Protein AF-A0A1V2QSD9-F1 (afdb_monomer_lite)

Foldseek 3Di:
DDDPPAQFQLLLVQQQQKWFLAWDQDPLRKIWTWIQTDFAAPDDPGPPASIKIKTFAQWFKKFKFKWFADCPDVVRTDHGAAQPDRVSRNVVSVQFPFKDGWRDSGFKPDPVVCVPPDPDGRDIDGDPGDQFPMKGKHKMFTFGDDPVGTTTMMMIMMIRHHDIFMAGPVRHGADSDPVGRDHDDDPPVPDDD

Radius of gyration: 17.2 Å; chains: 1; bounding box: 45×47×45 Å

Structure (mmCIF, N/CA/C/O backbone):
data_AF-A0A1V2QSD9-F1
#
_entry.id   AF-A0A1V2QSD9-F1
#
loop_
_atom_site.group_PDB
_atom_site.id
_atom_site.type_symbol
_atom_site.label_atom_id
_atom_site.label_alt_id
_atom_site.label_comp_id
_atom_site.label_asym_id
_atom_site.label_entity_id
_atom_site.label_seq_id
_atom_site.pdbx_PDB_ins_code
_atom_site.Cartn_x
_atom_site.Cartn_y
_atom_site.Cartn_z
_atom_site.occupancy
_atom_site.B_iso_or_equiv
_atom_site.auth_seq_id
_atom_site.auth_comp_id
_atom_site.auth_asym_id
_atom_site.auth_atom_id
_atom_site.pdbx_PDB_model_num
ATOM 1 N N . MET A 1 1 ? -25.408 10.886 19.865 1.00 32.84 1 MET A N 1
ATOM 2 C CA . MET A 1 1 ? -24.358 10.054 19.248 1.00 32.84 1 MET A CA 1
ATOM 3 C C . MET A 1 1 ? -23.952 10.777 17.975 1.00 32.84 1 MET A C 1
ATOM 5 O O . MET A 1 1 ? -24.666 10.697 16.987 1.00 32.84 1 MET A O 1
ATOM 9 N N . GLY A 1 2 ? -22.972 11.676 18.087 1.00 28.86 2 GLY A N 1
ATOM 10 C CA . GLY A 1 2 ? -22.565 12.569 17.002 1.00 28.86 2 GLY A CA 1
ATOM 11 C C . GLY A 1 2 ? -21.506 11.877 16.161 1.00 28.86 2 GLY A C 1
ATOM 12 O O . GLY A 1 2 ? -20.436 11.571 16.671 1.00 28.86 2 GLY A O 1
ATOM 13 N N . MET A 1 3 ? -21.847 11.580 14.915 1.00 30.75 3 MET A N 1
ATOM 14 C CA . MET A 1 3 ? -20.935 11.022 13.925 1.00 30.75 3 MET A CA 1
ATOM 15 C C . MET A 1 3 ? -19.855 12.069 13.616 1.00 30.75 3 MET A C 1
ATOM 17 O O . MET A 1 3 ? -20.174 13.234 13.373 1.00 30.75 3 MET A O 1
ATOM 21 N N . VAL A 1 4 ? -18.587 11.676 13.701 1.00 35.34 4 VAL A N 1
ATOM 22 C CA . VAL A 1 4 ? -17.430 12.533 13.426 1.00 35.34 4 VAL A CA 1
ATOM 23 C C . VAL A 1 4 ? -17.350 12.746 11.913 1.00 35.34 4 VAL A C 1
ATOM 25 O O . VAL A 1 4 ? -16.971 11.845 11.180 1.00 35.34 4 VAL A O 1
ATOM 28 N N . VAL A 1 5 ? -17.740 13.931 11.441 1.00 38.50 5 VAL A N 1
ATOM 29 C CA . VAL A 1 5 ? -17.692 14.326 10.015 1.00 38.50 5 VAL A CA 1
ATOM 30 C C . VAL A 1 5 ? -16.317 14.928 9.632 1.00 38.50 5 VAL A C 1
ATOM 32 O O . VAL A 1 5 ? -16.113 15.350 8.506 1.00 38.50 5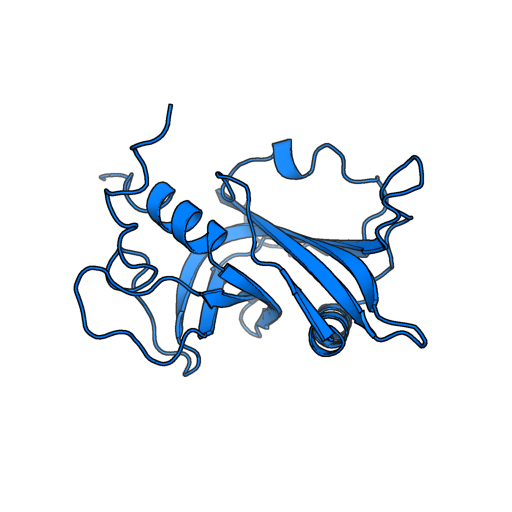 VAL A O 1
ATOM 35 N N . TRP A 1 6 ? -15.335 14.932 10.542 1.00 42.03 6 TRP A N 1
ATOM 36 C CA . TRP A 1 6 ? -14.137 15.790 10.466 1.00 42.03 6 TRP A CA 1
ATOM 37 C C . TRP A 1 6 ? -12.791 15.046 10.331 1.00 42.03 6 TRP A C 1
ATOM 39 O O . TRP A 1 6 ? -11.807 15.482 10.910 1.00 42.03 6 TRP A O 1
ATOM 49 N N . VAL A 1 7 ? -12.730 13.903 9.634 1.00 55.44 7 VAL A N 1
ATOM 50 C CA . VAL A 1 7 ? -11.469 13.121 9.497 1.00 55.44 7 VAL A CA 1
ATOM 51 C C . VAL A 1 7 ? -11.131 12.745 8.047 1.00 55.44 7 VAL A C 1
ATOM 53 O O . VAL A 1 7 ? -9.976 12.486 7.738 1.00 55.44 7 VAL A O 1
ATOM 56 N N . VAL A 1 8 ? -12.104 12.742 7.129 1.00 59.53 8 VAL A N 1
ATOM 57 C CA . VAL A 1 8 ? -11.904 12.188 5.775 1.00 59.53 8 VAL A CA 1
ATOM 58 C C . VAL A 1 8 ? -11.171 13.149 4.832 1.00 59.53 8 VAL A C 1
ATOM 60 O O . VAL A 1 8 ? -10.282 12.712 4.107 1.00 59.53 8 VAL A O 1
ATOM 63 N N . GLU A 1 9 ? -11.509 14.443 4.837 1.00 62.09 9 GLU A N 1
ATOM 64 C CA . GLU A 1 9 ? -10.886 15.430 3.934 1.00 62.09 9 GLU A CA 1
ATOM 65 C C . GLU A 1 9 ? -9.400 15.647 4.268 1.00 62.09 9 GLU A C 1
ATOM 67 O O . GLU A 1 9 ? -8.555 15.526 3.381 1.00 62.09 9 GLU A O 1
ATOM 72 N N . ASP A 1 10 ? -9.072 15.844 5.547 1.00 67.94 10 ASP A N 1
ATOM 73 C CA . ASP A 1 10 ? -7.691 16.026 6.019 1.00 67.94 10 ASP A CA 1
ATOM 74 C C . ASP A 1 10 ? -6.827 14.774 5.775 1.00 67.94 10 ASP A C 1
ATOM 76 O O . ASP A 1 10 ? -5.658 14.863 5.396 1.00 67.94 10 ASP A O 1
ATOM 80 N N . LEU A 1 11 ? -7.409 13.581 5.947 1.00 76.19 11 LEU A N 1
ATOM 81 C CA . LEU A 1 11 ? -6.742 12.320 5.631 1.00 76.19 11 LEU A CA 1
ATOM 82 C C . LEU A 1 11 ? -6.477 12.193 4.127 1.00 76.19 11 LEU A C 1
ATOM 84 O O . LEU A 1 11 ? -5.396 11.755 3.741 1.00 76.19 11 LEU A O 1
ATOM 88 N N . ASN A 1 12 ? -7.418 12.597 3.271 1.00 81.00 12 ASN A N 1
ATOM 89 C CA . ASN A 1 12 ? -7.198 12.589 1.828 1.00 81.00 12 ASN A CA 1
ATOM 90 C C . ASN A 1 12 ? -6.065 13.543 1.432 1.00 81.00 12 ASN A C 1
ATOM 92 O O . ASN A 1 12 ? -5.203 13.148 0.652 1.00 81.00 12 ASN A O 1
ATOM 96 N N . GLU A 1 13 ? -6.029 14.771 1.955 1.00 78.12 13 GLU A N 1
ATOM 97 C CA . GLU A 1 13 ? -4.938 15.726 1.692 1.00 78.12 13 GLU A CA 1
ATOM 98 C C . GLU A 1 13 ? -3.583 15.130 2.075 1.00 78.12 13 GLU A C 1
ATOM 100 O O . GLU A 1 13 ? -2.663 15.067 1.262 1.00 78.12 13 GLU A O 1
ATOM 105 N N . ALA A 1 14 ? -3.499 14.567 3.272 1.00 78.19 14 ALA A N 1
ATOM 106 C CA . ALA A 1 14 ? -2.285 13.935 3.736 1.00 78.19 14 ALA A CA 1
ATOM 107 C C . ALA A 1 14 ? -1.858 12.711 2.928 1.00 78.19 14 ALA A C 1
ATOM 109 O O . ALA A 1 14 ? -0.668 12.513 2.685 1.00 78.19 14 ALA A O 1
ATOM 110 N N . LEU A 1 15 ? -2.817 11.898 2.485 1.00 86.56 15 LEU A N 1
ATOM 111 C CA . LEU A 1 15 ? -2.535 10.775 1.605 1.00 86.56 15 LEU A CA 1
ATOM 112 C C . LEU A 1 15 ? -2.081 11.245 0.222 1.00 86.56 15 LEU A C 1
ATOM 114 O O . LEU A 1 15 ? -1.175 10.631 -0.323 1.00 86.56 15 LEU A O 1
ATOM 118 N N . ASN A 1 16 ? -2.588 12.363 -0.311 1.00 86.56 16 ASN A N 1
ATOM 119 C CA . ASN A 1 16 ? -2.066 12.961 -1.552 1.00 86.56 16 ASN A CA 1
ATOM 120 C C . ASN A 1 16 ? -0.601 13.434 -1.433 1.00 86.56 16 ASN A C 1
ATOM 122 O O . ASN A 1 16 ? 0.049 13.704 -2.437 1.00 86.56 16 ASN A O 1
ATOM 126 N N . GLU A 1 17 ? -0.067 13.543 -0.220 1.00 84.88 17 GLU A N 1
ATOM 127 C CA . GLU A 1 17 ? 1.326 13.914 0.044 1.00 84.88 17 GLU A CA 1
ATOM 128 C C . GLU A 1 17 ? 2.118 12.773 0.708 1.00 84.88 17 GLU A C 1
ATOM 130 O O . GLU A 1 17 ? 3.220 12.969 1.230 1.00 84.88 17 GLU A O 1
ATOM 135 N N . ALA A 1 18 ? 1.571 11.556 0.688 1.00 89.50 18 ALA A N 1
ATOM 136 C CA . ALA A 1 18 ? 2.202 10.379 1.257 1.00 89.50 18 ALA A CA 1
ATOM 137 C C . ALA A 1 18 ? 2.729 9.441 0.172 1.00 89.50 18 ALA A C 1
ATOM 139 O O . ALA A 1 18 ? 2.156 9.275 -0.900 1.00 89.50 18 ALA A O 1
ATOM 140 N N . THR A 1 19 ? 3.829 8.771 0.479 1.00 93.19 19 THR A N 1
ATOM 141 C CA . THR A 1 19 ? 4.385 7.680 -0.322 1.00 93.19 19 THR A CA 1
ATOM 142 C C . THR A 1 19 ? 4.169 6.379 0.432 1.00 93.19 19 THR A C 1
ATOM 144 O O . THR A 1 19 ? 4.622 6.263 1.571 1.00 93.19 19 THR A O 1
ATOM 147 N N . VAL A 1 20 ? 3.505 5.397 -0.181 1.00 95.62 20 VAL A N 1
ATOM 148 C CA . VAL A 1 20 ? 3.359 4.062 0.421 1.00 95.62 20 VAL A CA 1
ATOM 149 C C . VAL A 1 20 ? 4.686 3.323 0.338 1.00 95.62 20 VAL A C 1
ATOM 151 O O . VAL A 1 20 ? 5.224 3.131 -0.749 1.00 95.62 20 VAL A O 1
ATOM 154 N N . THR A 1 21 ? 5.215 2.895 1.477 1.00 95.88 21 THR A N 1
ATOM 155 C CA . THR A 1 21 ? 6.517 2.220 1.576 1.00 95.88 21 THR A CA 1
ATOM 156 C C . THR A 1 21 ? 6.415 0.768 2.022 1.00 95.88 21 THR A C 1
ATOM 158 O O . THR A 1 21 ? 7.430 0.078 2.086 1.00 95.88 21 THR A O 1
ATOM 161 N N . GLY A 1 22 ? 5.210 0.285 2.321 1.00 96.88 22 GLY A N 1
ATOM 162 C CA . GLY A 1 22 ? 4.993 -1.098 2.714 1.00 96.88 22 GLY A CA 1
ATOM 163 C C . GLY A 1 22 ? 3.544 -1.405 3.063 1.00 96.88 22 GLY A C 1
ATOM 164 O O . GLY A 1 22 ? 2.742 -0.510 3.329 1.00 96.88 22 GLY A O 1
ATOM 165 N N . LEU A 1 23 ? 3.240 -2.698 3.106 1.00 97.75 23 LEU A N 1
ATOM 166 C CA . LEU A 1 23 ? 1.965 -3.250 3.544 1.00 97.75 23 LEU A CA 1
ATOM 167 C C . LEU A 1 23 ? 2.252 -4.489 4.393 1.00 97.75 23 LEU A C 1
ATOM 169 O O . LEU A 1 23 ? 2.935 -5.398 3.931 1.00 97.75 23 LEU A O 1
ATOM 173 N N . ARG A 1 24 ? 1.728 -4.538 5.619 1.00 96.56 24 ARG A N 1
ATOM 174 C CA . ARG A 1 24 ? 1.977 -5.635 6.565 1.00 96.56 24 ARG A CA 1
ATOM 175 C C . ARG A 1 24 ? 0.686 -6.179 7.142 1.00 96.56 24 ARG A C 1
ATOM 177 O O . ARG A 1 24 ? -0.179 -5.403 7.539 1.00 96.56 24 ARG A O 1
ATOM 184 N N . LEU A 1 25 ? 0.616 -7.497 7.291 1.00 96.06 25 LEU A N 1
ATOM 185 C CA . LEU A 1 25 ? -0.348 -8.142 8.176 1.00 96.06 25 LEU A CA 1
ATOM 186 C C . LEU A 1 25 ? 0.264 -8.259 9.576 1.00 96.06 25 LEU A C 1
ATOM 188 O O . LEU A 1 25 ? 1.361 -8.794 9.738 1.00 96.06 25 LEU A O 1
ATOM 192 N N . ARG A 1 26 ? -0.424 -7.743 10.592 1.00 95.00 26 ARG A N 1
ATOM 193 C CA . ARG A 1 26 ? 0.021 -7.816 11.987 1.00 95.00 26 ARG A CA 1
ATOM 194 C C . ARG A 1 26 ? -0.471 -9.105 12.658 1.00 95.00 26 ARG A C 1
ATOM 196 O O . ARG A 1 26 ? -1.478 -9.672 12.236 1.00 95.00 26 ARG A O 1
ATOM 203 N N . PRO A 1 27 ? 0.193 -9.564 13.738 1.00 93.88 27 PRO A N 1
ATOM 204 C CA . PRO A 1 27 ? -0.221 -10.769 14.463 1.00 93.88 27 PRO A CA 1
ATOM 205 C C . PRO A 1 27 ? -1.639 -10.717 15.051 1.00 93.88 27 PRO A C 1
ATOM 207 O O . PRO A 1 27 ? -2.235 -11.763 15.285 1.00 93.88 27 PRO A O 1
ATOM 210 N N . ASP A 1 28 ? -2.172 -9.520 15.305 1.00 92.12 28 ASP A N 1
ATOM 211 C CA . ASP A 1 28 ? -3.539 -9.298 15.797 1.00 92.12 28 ASP A CA 1
ATOM 212 C C . ASP A 1 28 ? -4.598 -9.274 14.678 1.00 92.12 28 ASP A C 1
ATOM 214 O O . ASP A 1 28 ? -5.778 -9.059 14.950 1.00 92.12 28 ASP A O 1
ATOM 218 N N . GLY A 1 29 ? -4.188 -9.503 13.426 1.00 91.94 29 GLY A N 1
ATOM 219 C CA . GLY A 1 29 ? -5.051 -9.489 12.247 1.00 91.94 29 GLY A CA 1
ATOM 220 C C . GLY A 1 29 ? -5.251 -8.107 11.625 1.00 91.94 29 GLY A C 1
ATOM 221 O O . GLY A 1 29 ? -5.811 -8.021 10.535 1.00 91.94 29 GLY A O 1
ATOM 222 N N . SER A 1 30 ? -4.776 -7.028 12.257 1.00 94.25 30 SER A N 1
ATOM 223 C CA . SER A 1 30 ? -4.825 -5.696 11.651 1.00 94.25 30 SER A CA 1
ATOM 224 C C . SER A 1 30 ? -3.854 -5.576 10.473 1.00 94.25 30 SER A C 1
ATOM 226 O O . SER A 1 30 ? -2.841 -6.276 10.383 1.00 94.25 30 SER A O 1
ATOM 228 N N . VAL A 1 31 ? -4.161 -4.673 9.546 1.00 96.81 31 VAL A N 1
ATOM 229 C CA . VAL A 1 31 ? -3.312 -4.387 8.386 1.00 96.81 31 VAL A CA 1
ATOM 230 C C . VAL A 1 31 ? -2.637 -3.044 8.604 1.00 96.81 31 VAL A C 1
ATOM 232 O O . VAL A 1 31 ? -3.296 -2.075 8.963 1.00 96.81 31 VAL A O 1
ATOM 235 N N . ALA A 1 32 ? -1.327 -2.972 8.392 1.00 97.12 32 ALA A N 1
ATOM 236 C CA . ALA A 1 32 ? -0.574 -1.729 8.466 1.00 97.12 32 ALA A CA 1
ATOM 237 C C . ALA A 1 32 ? -0.115 -1.297 7.072 1.00 97.12 32 ALA A C 1
ATOM 239 O O . ALA A 1 32 ? 0.665 -2.005 6.433 1.00 97.12 32 ALA A O 1
ATOM 240 N N . ILE A 1 33 ? -0.555 -0.120 6.626 1.00 97.06 33 ILE A N 1
ATOM 241 C CA . ILE A 1 33 ? 0.006 0.558 5.451 1.00 97.06 33 ILE A CA 1
ATOM 242 C C . ILE A 1 33 ? 1.086 1.510 5.951 1.00 97.06 33 ILE A C 1
ATOM 244 O O . ILE A 1 33 ? 0.809 2.417 6.736 1.00 97.06 33 ILE A O 1
ATOM 248 N N . LEU A 1 34 ? 2.323 1.291 5.519 1.00 95.94 34 LEU A N 1
ATOM 249 C CA . LEU A 1 34 ? 3.459 2.124 5.898 1.00 95.94 34 LEU A CA 1
ATOM 250 C C . LEU A 1 34 ? 3.573 3.294 4.931 1.00 95.94 34 LEU A C 1
ATOM 252 O O . LEU A 1 34 ? 3.517 3.109 3.715 1.00 95.94 34 LEU A O 1
ATOM 256 N N . LEU A 1 35 ? 3.743 4.490 5.479 1.00 93.88 35 LEU A N 1
ATOM 257 C CA . LEU A 1 35 ? 3.762 5.740 4.741 1.00 93.88 35 LEU A CA 1
ATOM 258 C C . LEU A 1 35 ? 4.999 6.557 5.103 1.00 93.88 35 LEU A C 1
ATOM 260 O O . LEU A 1 35 ? 5.386 6.639 6.270 1.00 93.88 35 LEU A O 1
ATOM 264 N N . HIS A 1 36 ? 5.572 7.227 4.111 1.00 91.31 36 HIS A N 1
ATOM 265 C CA . HIS A 1 36 ? 6.372 8.432 4.316 1.00 91.31 36 HIS A CA 1
ATOM 266 C C . HIS A 1 36 ? 5.520 9.633 3.929 1.00 91.31 36 HIS A C 1
ATOM 268 O O . HIS A 1 36 ? 5.116 9.755 2.776 1.00 91.31 36 HIS A O 1
ATOM 274 N N . VAL A 1 37 ? 5.236 10.494 4.894 1.00 86.12 37 VAL A N 1
ATOM 275 C CA . VAL A 1 37 ? 4.277 11.588 4.776 1.00 86.12 37 VAL A CA 1
ATOM 276 C C . VAL A 1 37 ? 5.042 12.913 4.682 1.00 86.12 37 VAL A C 1
ATOM 278 O O . VAL A 1 37 ? 5.837 13.217 5.568 1.00 86.12 37 VAL A O 1
ATOM 281 N N . LEU A 1 38 ? 4.874 13.663 3.586 1.00 75.56 38 LEU A N 1
ATOM 282 C CA . LEU A 1 38 ? 5.758 14.790 3.257 1.00 75.56 38 LEU A CA 1
ATOM 283 C C . LEU A 1 38 ? 5.345 16.166 3.795 1.00 75.56 38 LEU A C 1
ATOM 285 O O . LEU A 1 38 ? 6.232 17.023 3.853 1.00 75.56 38 LEU A O 1
ATOM 289 N N . ALA A 1 39 ? 4.084 16.433 4.160 1.00 63.31 39 ALA A N 1
ATOM 290 C CA . ALA A 1 39 ? 3.724 17.813 4.498 1.00 63.31 39 ALA A CA 1
ATOM 291 C C . ALA A 1 39 ? 4.479 18.282 5.744 1.00 63.31 39 ALA A C 1
ATOM 293 O O . ALA A 1 39 ? 4.842 17.501 6.625 1.00 63.31 39 ALA A O 1
ATOM 294 N N . LEU A 1 40 ? 4.733 19.594 5.770 1.00 53.06 40 LEU A N 1
ATOM 295 C CA . LEU A 1 40 ? 5.448 20.378 6.794 1.00 53.06 40 LEU A CA 1
ATOM 296 C C . LEU A 1 40 ? 4.542 21.417 7.500 1.00 53.06 40 LEU A C 1
ATOM 298 O O . LEU A 1 40 ? 4.059 22.286 6.771 1.00 53.06 40 LEU A O 1
ATOM 302 N N . PRO A 1 41 ? 4.289 21.384 8.839 1.00 49.81 41 PRO A N 1
ATOM 303 C CA . PRO A 1 41 ? 3.223 22.156 9.489 1.00 49.81 41 PRO A CA 1
ATOM 304 C C . PRO A 1 41 ? 3.305 23.607 9.099 1.00 49.81 41 PRO A C 1
ATOM 306 O O . PRO A 1 41 ? 4.367 24.202 9.258 1.00 49.81 41 PRO A O 1
ATOM 309 N N . GLU A 1 42 ? 2.192 24.212 8.680 1.00 48.47 42 GLU A N 1
ATOM 310 C CA . GLU A 1 42 ? 2.161 25.672 8.608 1.00 48.47 42 GLU A CA 1
ATOM 311 C C . GLU A 1 42 ? 2.416 26.243 10.013 1.00 48.47 42 GLU A C 1
ATOM 313 O O . GLU A 1 42 ? 3.162 27.212 10.174 1.00 48.47 42 GLU A O 1
ATOM 318 N N . HIS A 1 43 ? 1.872 25.580 11.049 1.00 47.03 43 HIS A N 1
ATOM 319 C CA . HIS A 1 43 ? 2.013 25.951 12.456 1.00 47.03 43 HIS A CA 1
ATOM 320 C C . HIS A 1 43 ? 2.174 24.728 13.377 1.00 47.03 43 HIS A C 1
ATOM 322 O O . HIS A 1 43 ? 1.190 24.101 13.755 1.00 47.03 43 HIS A O 1
ATOM 328 N N . SER A 1 44 ? 3.418 24.396 13.737 1.00 53.72 44 SER A N 1
ATOM 329 C CA . SER A 1 44 ? 3.879 23.557 14.868 1.00 53.72 44 SER A CA 1
ATOM 330 C C . SER A 1 44 ? 5.334 23.153 14.601 1.00 53.72 44 SER A C 1
ATOM 332 O O . SER A 1 44 ? 5.791 23.279 13.462 1.00 53.72 44 SER A O 1
ATOM 334 N N . PRO A 1 45 ? 6.110 22.696 15.601 1.00 59.22 45 PRO A N 1
ATOM 335 C CA . PRO A 1 45 ? 7.403 22.092 15.306 1.00 59.22 45 PRO A CA 1
ATOM 336 C C . PRO A 1 45 ? 7.207 20.895 14.363 1.00 59.22 45 PRO A C 1
ATOM 338 O O . PRO A 1 45 ? 6.400 20.011 14.641 1.00 59.22 45 PRO A O 1
ATOM 341 N N . VAL A 1 46 ? 7.931 20.900 13.241 1.00 64.81 46 VAL A N 1
ATOM 342 C CA . VAL A 1 46 ? 7.991 19.784 12.285 1.00 64.81 46 VAL A CA 1
ATOM 343 C C . VAL A 1 46 ? 8.395 18.523 13.050 1.00 64.81 46 VAL A C 1
ATOM 345 O O . VAL A 1 46 ? 9.436 18.529 13.712 1.00 64.81 46 VAL A O 1
ATOM 348 N N . ASP A 1 47 ? 7.597 17.456 12.960 1.00 71.94 47 ASP A N 1
ATOM 349 C CA . ASP A 1 47 ? 8.052 16.129 13.375 1.00 71.94 47 ASP A CA 1
ATOM 350 C C . ASP A 1 47 ? 9.142 15.692 12.383 1.00 71.94 47 ASP A C 1
ATOM 352 O O . ASP A 1 47 ? 8.851 15.553 11.193 1.00 71.94 47 ASP A O 1
ATOM 356 N N . PRO A 1 48 ? 10.410 15.545 12.812 1.00 74.88 48 PRO A N 1
ATOM 357 C CA . PRO A 1 48 ? 11.495 15.210 11.897 1.00 74.88 48 PRO A CA 1
ATOM 358 C C . PRO A 1 48 ? 11.363 13.794 11.324 1.00 74.88 48 PRO A C 1
ATOM 360 O O . PRO A 1 48 ? 12.043 13.476 10.348 1.00 74.88 48 PRO A O 1
ATOM 363 N N . ASP A 1 49 ? 10.528 12.940 11.924 1.00 85.12 49 ASP A N 1
ATOM 364 C CA . ASP A 1 49 ? 10.242 11.609 11.413 1.00 85.12 49 ASP A CA 1
ATOM 365 C C . ASP A 1 49 ? 8.942 11.618 10.603 1.00 85.12 49 ASP A C 1
ATOM 367 O O . ASP A 1 49 ? 7.843 11.698 11.151 1.00 85.12 49 ASP A O 1
ATOM 371 N N . THR A 1 50 ? 9.064 11.494 9.284 1.00 85.50 50 THR A N 1
ATOM 372 C CA . THR A 1 50 ? 7.936 11.473 8.339 1.00 85.50 50 THR A CA 1
ATOM 373 C C . THR A 1 50 ? 7.247 10.112 8.247 1.00 85.50 50 THR A C 1
ATOM 375 O O . THR A 1 50 ? 6.262 9.954 7.524 1.00 85.50 50 THR A O 1
ATOM 378 N N . ARG A 1 51 ? 7.751 9.097 8.955 1.00 90.50 51 ARG A N 1
ATOM 379 C CA . ARG A 1 51 ? 7.223 7.734 8.886 1.00 90.50 51 ARG A CA 1
ATOM 380 C C . ARG A 1 51 ? 5.949 7.611 9.707 1.00 90.50 51 ARG A C 1
ATOM 382 O O . ARG A 1 51 ? 5.914 7.943 10.896 1.00 90.50 51 ARG A O 1
ATOM 389 N N . ARG A 1 52 ? 4.904 7.092 9.075 1.00 90.25 52 ARG A N 1
ATOM 390 C CA . ARG A 1 52 ? 3.607 6.798 9.687 1.00 90.25 52 ARG A CA 1
ATOM 391 C C . ARG A 1 52 ? 3.165 5.398 9.298 1.00 90.25 52 ARG A C 1
ATOM 393 O O . ARG A 1 52 ? 3.564 4.881 8.257 1.00 90.25 52 ARG A O 1
ATOM 400 N N . ALA A 1 53 ? 2.326 4.796 10.123 1.00 93.12 53 ALA A N 1
ATOM 401 C CA . ALA A 1 53 ? 1.603 3.589 9.770 1.00 93.12 53 ALA A CA 1
ATOM 402 C C . ALA A 1 53 ? 0.104 3.843 9.935 1.00 93.12 53 ALA A C 1
ATOM 404 O O . ALA A 1 53 ? -0.332 4.264 11.005 1.00 93.12 53 ALA A O 1
ATOM 405 N N . LEU A 1 54 ? -0.673 3.594 8.882 1.00 93.44 54 LEU A N 1
ATOM 406 C CA . LEU A 1 54 ? -2.127 3.501 8.979 1.00 93.44 54 LEU A CA 1
ATOM 407 C C . LEU A 1 54 ? -2.499 2.093 9.402 1.00 93.44 54 LEU A C 1
ATOM 409 O O . LEU A 1 54 ? -2.186 1.138 8.692 1.00 93.44 54 LEU A O 1
ATOM 413 N N . ILE A 1 55 ? -3.145 1.976 10.554 1.00 94.56 55 ILE A N 1
ATOM 414 C CA . ILE A 1 55 ? -3.513 0.700 11.155 1.00 94.56 55 ILE A CA 1
ATOM 415 C C . ILE A 1 55 ? -4.998 0.481 10.924 1.00 94.56 55 ILE A C 1
ATOM 417 O O . ILE A 1 55 ? -5.832 1.181 11.496 1.00 94.56 55 ILE A O 1
ATOM 421 N N . LEU A 1 56 ? -5.313 -0.484 10.069 1.00 93.50 56 LEU A N 1
ATOM 422 C CA . LEU A 1 56 ? -6.666 -0.852 9.684 1.00 93.50 56 LEU A CA 1
ATOM 423 C C . LEU A 1 56 ? -7.075 -2.090 10.481 1.00 93.50 56 LEU A C 1
ATOM 425 O O . LEU A 1 56 ? -6.643 -3.212 10.198 1.00 93.50 56 LEU A O 1
ATOM 429 N N . SER A 1 57 ? -7.872 -1.868 11.519 1.00 91.06 57 SER A N 1
ATOM 430 C CA . SER A 1 57 ? -8.337 -2.906 12.438 1.00 91.06 57 SER A CA 1
ATOM 431 C C . SER A 1 57 ? -9.659 -3.510 11.974 1.00 91.06 57 SER A C 1
ATOM 433 O O . SER A 1 57 ? -10.490 -2.843 11.348 1.00 91.06 57 SER A O 1
ATOM 435 N N . GLY A 1 58 ? -9.867 -4.789 12.299 1.00 90.31 58 GLY A N 1
ATOM 436 C CA . GLY A 1 58 ? -11.029 -5.536 11.816 1.00 90.31 58 GLY A CA 1
ATOM 437 C C . GLY A 1 58 ? -11.051 -5.611 10.290 1.00 90.31 58 GLY A C 1
ATOM 438 O O . GLY A 1 58 ? -12.094 -5.365 9.683 1.00 90.31 58 GLY A O 1
ATOM 439 N N . ALA A 1 59 ? -9.884 -5.860 9.686 1.00 92.69 59 ALA A N 1
ATOM 440 C CA . ALA A 1 59 ? -9.769 -6.074 8.256 1.00 92.69 59 ALA A CA 1
ATOM 441 C C . ALA A 1 59 ? -10.558 -7.333 7.856 1.00 92.69 59 ALA A C 1
ATOM 443 O O . ALA A 1 59 ? -10.553 -8.339 8.560 1.00 92.69 59 ALA A O 1
ATOM 444 N N . SER A 1 60 ? -11.279 -7.257 6.742 1.00 93.12 60 SER A N 1
ATOM 445 C CA . SER A 1 60 ? -12.064 -8.376 6.197 1.00 93.12 60 SER A CA 1
ATOM 446 C C . SER A 1 60 ? -11.539 -8.841 4.841 1.00 93.12 60 SER A C 1
ATOM 448 O O . SER A 1 60 ? -11.705 -10.001 4.474 1.00 93.12 60 SER A O 1
ATOM 450 N N . ALA A 1 61 ? -10.855 -7.965 4.105 1.00 94.81 61 ALA A N 1
ATOM 451 C CA . ALA A 1 61 ? -10.181 -8.316 2.868 1.00 94.81 61 ALA A CA 1
ATOM 452 C C . ALA A 1 61 ? -9.020 -7.362 2.592 1.00 94.81 61 ALA A C 1
ATOM 454 O O . ALA A 1 61 ? -9.098 -6.161 2.862 1.00 94.81 61 ALA A O 1
ATOM 455 N N . VAL A 1 62 ? -7.958 -7.906 2.003 1.00 96.88 62 VAL A N 1
ATOM 456 C CA . VAL A 1 62 ? -6.867 -7.138 1.404 1.00 96.88 62 VAL A CA 1
ATOM 457 C C . VAL A 1 62 ? -6.680 -7.608 -0.023 1.00 96.88 62 VAL A C 1
ATOM 459 O O . VAL A 1 62 ? -6.447 -8.790 -0.271 1.00 96.88 62 VAL A O 1
ATOM 462 N N . ARG A 1 63 ? -6.763 -6.674 -0.965 1.00 97.81 63 ARG A N 1
ATOM 463 C CA . ARG A 1 63 ? -6.549 -6.941 -2.386 1.00 97.81 63 ARG A CA 1
ATOM 464 C C . ARG A 1 63 ? -5.452 -6.024 -2.903 1.00 97.81 63 ARG A C 1
ATOM 466 O O . ARG A 1 63 ? -5.474 -4.832 -2.614 1.00 97.81 63 ARG A O 1
ATOM 473 N N . VAL A 1 64 ? -4.505 -6.573 -3.658 1.00 98.44 64 VAL A N 1
ATOM 474 C CA . VAL A 1 64 ? -3.379 -5.829 -4.244 1.00 98.44 64 VAL A CA 1
ATOM 475 C C . VAL A 1 64 ? -3.268 -6.161 -5.723 1.00 98.44 64 VAL A C 1
ATOM 477 O O . VAL A 1 64 ? -3.412 -7.316 -6.131 1.00 98.44 64 VAL A O 1
ATOM 480 N N . LEU A 1 65 ? -2.963 -5.152 -6.526 1.00 98.44 65 LEU A N 1
ATOM 481 C CA . LEU A 1 65 ? -2.669 -5.256 -7.941 1.00 98.44 65 LEU A CA 1
ATOM 482 C C . LEU A 1 65 ? -1.312 -4.603 -8.211 1.00 98.44 65 LEU A C 1
ATOM 484 O O . LEU A 1 65 ? -1.120 -3.412 -8.018 1.00 98.44 65 LEU A O 1
ATOM 488 N N . LEU A 1 66 ? -0.364 -5.403 -8.678 1.00 98.31 66 LEU A N 1
ATOM 489 C CA . LEU A 1 66 ? 0.955 -4.979 -9.118 1.00 98.31 66 LEU A CA 1
ATOM 490 C C . LEU A 1 66 ? 1.055 -5.206 -10.621 1.00 98.31 66 LEU A C 1
ATOM 492 O O . LEU A 1 66 ? 0.863 -6.322 -11.109 1.00 98.31 66 LEU A O 1
ATOM 496 N N . ARG A 1 67 ? 1.384 -4.158 -11.372 1.00 97.50 67 ARG A N 1
ATOM 497 C CA . ARG A 1 67 ? 1.530 -4.221 -12.828 1.00 97.50 67 ARG A CA 1
ATOM 498 C C . ARG A 1 67 ? 2.758 -3.449 -13.271 1.00 97.50 67 ARG A C 1
ATOM 500 O O . ARG A 1 67 ? 3.102 -2.414 -12.711 1.00 97.50 67 ARG A O 1
ATOM 507 N N . ARG A 1 68 ? 3.386 -3.919 -14.345 1.00 95.94 68 ARG A N 1
ATOM 508 C CA . ARG A 1 68 ? 4.366 -3.114 -15.079 1.00 95.94 68 ARG A CA 1
ATOM 509 C C . ARG A 1 68 ? 3.639 -2.058 -15.908 1.00 95.94 68 ARG A C 1
ATOM 511 O O . ARG A 1 68 ? 2.704 -2.396 -16.640 1.00 95.94 68 ARG A O 1
ATOM 518 N N . GLU A 1 69 ? 4.114 -0.820 -15.857 1.00 93.50 69 GLU A N 1
ATOM 519 C CA . GLU A 1 69 ? 3.651 0.233 -16.754 1.00 93.50 69 GLU A CA 1
ATOM 520 C C . GLU A 1 69 ? 4.336 0.154 -18.116 1.00 93.50 69 GLU A C 1
ATOM 522 O O . GLU A 1 69 ? 5.527 -0.149 -18.242 1.00 93.50 69 GLU A O 1
ATOM 527 N N . ARG A 1 70 ? 3.565 0.462 -19.154 1.00 89.81 70 ARG A N 1
ATOM 528 C CA . ARG A 1 70 ? 3.979 0.507 -20.554 1.00 89.81 70 ARG A CA 1
ATOM 529 C C . ARG A 1 70 ? 3.349 1.738 -21.215 1.00 89.81 70 ARG A C 1
ATOM 531 O O . ARG A 1 70 ? 2.399 1.608 -21.981 1.00 89.81 70 ARG A O 1
ATOM 538 N N . PRO A 1 71 ? 3.854 2.954 -20.929 1.00 82.12 71 PRO A N 1
ATOM 539 C CA . PRO A 1 71 ? 3.223 4.203 -21.371 1.00 82.12 71 PRO A CA 1
ATOM 540 C C . PRO A 1 71 ? 3.064 4.331 -22.894 1.00 82.12 71 PRO A C 1
ATOM 542 O O . PRO A 1 71 ? 2.178 5.036 -23.365 1.00 82.12 71 PRO A O 1
ATOM 545 N N . ALA A 1 72 ? 3.918 3.648 -23.661 1.00 86.75 72 ALA A N 1
ATOM 546 C CA . ALA A 1 72 ? 3.887 3.635 -25.122 1.00 86.75 72 ALA A CA 1
ATOM 547 C C . ALA A 1 72 ? 2.966 2.551 -25.726 1.00 86.75 72 ALA A C 1
ATOM 549 O O . ALA A 1 72 ? 2.830 2.491 -26.947 1.00 86.75 72 ALA A O 1
ATOM 550 N N . GLU A 1 73 ? 2.354 1.685 -24.910 1.00 87.94 73 GLU A N 1
ATOM 551 C CA . GLU A 1 73 ? 1.511 0.569 -25.356 1.00 87.94 73 GLU A CA 1
ATOM 552 C C . GLU A 1 73 ? 0.032 0.788 -24.997 1.00 87.94 73 GLU A C 1
ATOM 554 O O . GLU A 1 73 ? -0.319 1.516 -24.068 1.00 87.94 73 GLU A O 1
ATOM 559 N N . SER A 1 74 ? -0.854 0.123 -25.744 1.00 83.25 74 SER A N 1
ATOM 560 C CA . SER A 1 74 ? -2.272 -0.008 -25.403 1.00 83.25 74 SER A CA 1
ATOM 561 C C . SER A 1 74 ? -2.592 -1.496 -25.208 1.00 83.25 74 SER A C 1
ATOM 563 O O . SER A 1 74 ? -2.451 -2.259 -26.169 1.00 83.25 74 SER A O 1
ATOM 565 N N . PRO A 1 75 ? -2.998 -1.932 -24.000 1.00 85.62 75 PRO A N 1
ATOM 5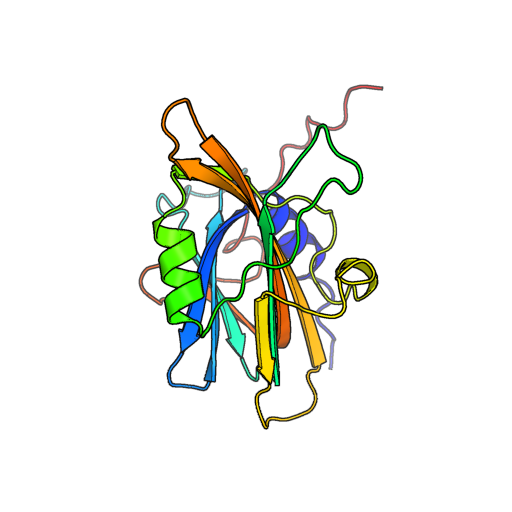66 C CA . PRO A 1 75 ? -3.241 -1.126 -22.794 1.00 85.62 75 PRO A CA 1
ATOM 567 C C . PRO A 1 75 ? -1.953 -0.597 -22.124 1.00 85.62 75 PRO A C 1
ATOM 569 O O . PRO A 1 75 ? -0.902 -1.224 -22.224 1.00 85.62 75 PRO A O 1
ATOM 572 N N . ARG A 1 76 ? -2.065 0.528 -21.385 1.00 88.31 76 ARG A N 1
ATOM 573 C CA . ARG A 1 76 ? -0.946 1.158 -20.638 1.00 88.31 76 ARG A CA 1
ATOM 574 C C . ARG A 1 76 ? -0.316 0.209 -19.620 1.00 88.31 76 ARG A C 1
ATOM 576 O O . ARG A 1 76 ? 0.866 0.334 -19.325 1.00 88.31 76 ARG A O 1
ATOM 583 N N . TYR A 1 77 ? -1.087 -0.710 -19.050 1.00 92.50 77 TYR A N 1
ATOM 584 C CA . TYR A 1 77 ? -0.618 -1.618 -18.008 1.00 92.50 77 TYR A CA 1
ATOM 585 C C . TYR A 1 77 ? -0.512 -3.046 -18.533 1.00 92.50 77 TYR A C 1
ATOM 587 O O . TYR A 1 77 ? -1.396 -3.532 -19.241 1.00 92.50 77 TYR A O 1
ATOM 595 N N . GLY A 1 78 ? 0.573 -3.725 -18.157 1.00 93.69 78 GLY A N 1
ATOM 596 C CA . GLY A 1 78 ? 0.732 -5.158 -18.385 1.00 93.69 78 GLY A CA 1
ATOM 597 C C . GLY A 1 78 ? -0.209 -6.014 -17.518 1.00 93.69 78 GLY A C 1
ATOM 598 O O . GLY A 1 78 ? -1.015 -5.481 -16.752 1.00 93.69 78 GLY A O 1
ATOM 599 N N . PRO A 1 79 ? -0.100 -7.353 -17.612 1.00 94.56 79 PRO A N 1
ATOM 600 C CA . PRO A 1 79 ? -0.844 -8.254 -16.734 1.00 94.56 79 PRO A CA 1
ATOM 601 C C . PRO A 1 79 ? -0.433 -8.075 -15.265 1.00 94.56 79 PRO A C 1
ATOM 603 O O . PRO A 1 79 ? 0.672 -7.604 -14.980 1.00 94.56 79 PRO A O 1
ATOM 606 N N . ALA A 1 80 ? -1.315 -8.489 -14.351 1.00 97.38 80 ALA A N 1
ATOM 607 C CA . ALA A 1 80 ? -1.007 -8.566 -12.927 1.00 97.38 80 ALA A CA 1
ATOM 608 C C . ALA A 1 80 ? 0.204 -9.482 -12.684 1.00 97.38 80 ALA A C 1
ATOM 610 O O . ALA A 1 80 ? 0.295 -10.575 -13.250 1.00 97.38 80 ALA A O 1
ATOM 611 N N . ILE A 1 81 ? 1.132 -9.025 -11.849 1.00 98.06 81 ILE A N 1
ATOM 612 C CA . ILE A 1 81 ? 2.295 -9.788 -11.393 1.00 98.06 81 ILE A CA 1
ATOM 613 C C . ILE A 1 81 ? 1.885 -10.495 -10.095 1.00 98.06 81 ILE A C 1
ATOM 615 O O . ILE A 1 81 ? 1.565 -9.792 -9.138 1.00 98.06 81 ILE A O 1
ATOM 619 N N . PRO A 1 82 ? 1.850 -11.838 -10.031 1.00 98.12 82 PRO A N 1
ATOM 620 C CA . PRO A 1 82 ? 1.396 -12.547 -8.836 1.00 98.12 82 PRO A CA 1
ATOM 621 C C . PRO A 1 82 ? 2.276 -12.267 -7.613 1.00 98.12 82 PRO A C 1
ATOM 623 O O . PRO A 1 82 ? 3.502 -12.314 -7.706 1.00 98.12 82 PRO A O 1
ATOM 626 N N . LEU A 1 83 ? 1.640 -12.041 -6.466 1.00 98.25 83 LEU A N 1
ATOM 627 C CA . LEU A 1 83 ? 2.264 -11.890 -5.155 1.00 98.25 83 LEU A CA 1
ATOM 628 C C . LEU A 1 83 ? 1.679 -12.968 -4.241 1.00 98.25 83 LEU A C 1
ATOM 630 O O . LEU A 1 83 ? 0.465 -13.069 -4.081 1.00 98.25 83 LEU A O 1
ATOM 634 N N . ARG A 1 84 ? 2.540 -13.826 -3.688 1.00 97.12 84 ARG A N 1
ATOM 635 C CA . ARG A 1 84 ? 2.089 -15.021 -2.958 1.00 97.12 84 ARG A CA 1
ATOM 636 C C . ARG A 1 84 ? 1.399 -14.673 -1.637 1.00 97.12 84 ARG A C 1
ATOM 638 O O . ARG A 1 84 ? 0.441 -15.336 -1.255 1.00 97.12 84 ARG A O 1
ATOM 645 N N . ASP A 1 85 ? 1.936 -13.688 -0.933 1.00 97.50 85 ASP A N 1
ATOM 646 C CA . ASP A 1 85 ? 1.593 -13.318 0.437 1.00 97.50 85 ASP A CA 1
ATOM 647 C C . ASP A 1 85 ? 2.090 -11.890 0.735 1.00 97.50 85 ASP A C 1
ATOM 649 O O . ASP A 1 85 ? 2.603 -11.198 -0.148 1.00 97.50 85 ASP A O 1
ATOM 653 N N . PHE A 1 86 ? 1.919 -11.441 1.982 1.00 97.69 86 PHE A N 1
ATOM 654 C CA . PHE A 1 86 ? 2.407 -10.136 2.436 1.00 97.69 86 PHE A CA 1
ATOM 655 C C . PHE A 1 86 ? 3.935 -10.029 2.399 1.00 97.69 86 PHE A C 1
ATOM 657 O O . PHE A 1 86 ? 4.433 -8.952 2.086 1.00 97.69 86 PHE A O 1
ATOM 664 N N . ASP A 1 87 ? 4.674 -11.119 2.625 1.00 97.75 87 ASP A N 1
ATOM 665 C CA . ASP A 1 87 ? 6.139 -11.102 2.541 1.00 97.75 87 ASP A CA 1
ATOM 666 C C . ASP A 1 87 ? 6.586 -10.750 1.113 1.00 97.75 87 ASP A C 1
ATOM 668 O O . ASP A 1 87 ? 7.440 -9.889 0.925 1.00 97.75 87 ASP A O 1
ATOM 672 N N . ALA A 1 88 ? 5.939 -11.319 0.088 1.00 98.25 88 ALA A N 1
ATOM 673 C CA . ALA A 1 88 ? 6.204 -10.967 -1.308 1.00 98.25 88 ALA A CA 1
ATOM 674 C C . ALA A 1 88 ? 5.862 -9.498 -1.634 1.00 98.25 88 ALA A C 1
ATOM 676 O O . ALA A 1 88 ? 6.529 -8.870 -2.460 1.00 98.25 88 ALA A O 1
ATOM 677 N N . VAL A 1 89 ? 4.828 -8.932 -0.996 1.00 98.12 89 VAL A N 1
ATOM 678 C CA . VAL A 1 89 ? 4.501 -7.500 -1.118 1.00 98.12 89 VAL A CA 1
ATOM 679 C C . VAL A 1 89 ? 5.614 -6.651 -0.494 1.00 98.12 89 VAL A C 1
ATOM 681 O O . VAL A 1 89 ? 6.061 -5.682 -1.107 1.00 98.12 89 VAL A O 1
ATOM 684 N N . GLU A 1 90 ? 6.098 -7.017 0.694 1.00 97.25 90 GLU A N 1
ATOM 685 C CA . GLU A 1 90 ? 7.204 -6.320 1.358 1.00 97.25 90 GLU A CA 1
ATOM 686 C C . GLU A 1 90 ? 8.517 -6.418 0.577 1.00 97.25 90 GLU A C 1
ATOM 688 O O . GLU A 1 90 ? 9.215 -5.415 0.426 1.00 97.25 90 GLU A O 1
ATOM 693 N N . GLU A 1 91 ? 8.838 -7.592 0.030 1.00 97.81 91 GLU A N 1
ATOM 694 C CA . GLU A 1 91 ? 9.992 -7.791 -0.850 1.00 97.81 91 GLU A CA 1
ATOM 695 C C . GLU A 1 91 ? 9.912 -6.889 -2.086 1.00 97.81 91 GLU A C 1
ATOM 697 O O . GLU A 1 91 ? 10.912 -6.275 -2.471 1.00 97.81 91 GLU A O 1
ATOM 702 N N . PHE A 1 92 ? 8.720 -6.745 -2.680 1.00 98.06 92 PHE A N 1
ATOM 703 C CA . PHE A 1 92 ? 8.514 -5.808 -3.779 1.00 98.06 92 PHE A CA 1
ATOM 704 C C . PHE A 1 92 ? 8.805 -4.368 -3.343 1.00 98.06 92 PHE A C 1
ATOM 706 O O . PHE A 1 92 ? 9.619 -3.706 -3.988 1.00 98.06 92 PHE A O 1
ATOM 713 N N . PHE A 1 93 ? 8.220 -3.892 -2.238 1.00 97.81 93 PHE A N 1
ATOM 714 C CA . PHE A 1 93 ? 8.487 -2.539 -1.732 1.00 97.81 93 PHE A CA 1
ATOM 715 C C . PHE A 1 93 ? 9.972 -2.309 -1.422 1.00 97.81 93 PHE A C 1
ATOM 717 O O . PHE A 1 93 ? 10.512 -1.258 -1.764 1.00 97.81 93 PHE A O 1
ATOM 724 N N . ALA A 1 94 ? 10.660 -3.302 -0.854 1.00 96.75 94 ALA A N 1
ATOM 725 C CA . ALA A 1 94 ? 12.095 -3.240 -0.578 1.00 96.75 94 ALA A CA 1
ATOM 726 C C . ALA A 1 94 ? 12.962 -3.183 -1.852 1.00 96.75 94 ALA A C 1
ATOM 728 O O . ALA A 1 94 ? 14.106 -2.729 -1.798 1.00 96.75 94 ALA A O 1
ATOM 729 N N . SER A 1 95 ? 12.433 -3.628 -2.996 1.00 96.94 95 SER A N 1
ATOM 730 C CA . SER A 1 95 ? 13.121 -3.597 -4.293 1.00 96.94 95 SER A CA 1
ATOM 731 C C . SER A 1 95 ? 12.951 -2.282 -5.067 1.00 96.94 95 SER A C 1
ATOM 733 O O . SER A 1 95 ? 13.625 -2.073 -6.082 1.00 96.94 95 SER A O 1
ATOM 735 N N . ILE A 1 96 ? 12.066 -1.389 -4.608 1.00 97.06 96 ILE A N 1
ATOM 736 C CA . ILE A 1 96 ? 11.789 -0.111 -5.266 1.00 97.06 96 ILE A CA 1
ATOM 737 C C . ILE A 1 96 ? 13.011 0.809 -5.163 1.00 97.06 96 ILE A C 1
ATOM 739 O O . ILE A 1 96 ? 13.475 1.140 -4.075 1.00 97.06 96 ILE A O 1
ATOM 743 N N . ALA A 1 97 ? 13.503 1.277 -6.312 1.00 95.00 97 ALA A N 1
ATOM 744 C CA . ALA A 1 97 ? 14.588 2.255 -6.382 1.00 95.00 97 ALA A CA 1
ATOM 745 C C . ALA A 1 97 ? 14.074 3.703 -6.443 1.00 95.00 97 ALA A C 1
ATOM 747 O O . ALA A 1 97 ? 14.741 4.619 -5.966 1.00 95.00 97 ALA A O 1
ATOM 748 N N . VAL A 1 98 ? 12.892 3.915 -7.029 1.00 93.00 98 VAL A N 1
ATOM 749 C CA . VAL A 1 98 ? 12.235 5.225 -7.142 1.00 93.00 98 VAL A CA 1
ATOM 750 C C . VAL A 1 98 ? 10.765 5.067 -6.778 1.00 93.00 98 VAL A C 1
ATOM 752 O O . VAL A 1 98 ? 10.102 4.188 -7.319 1.00 93.00 98 V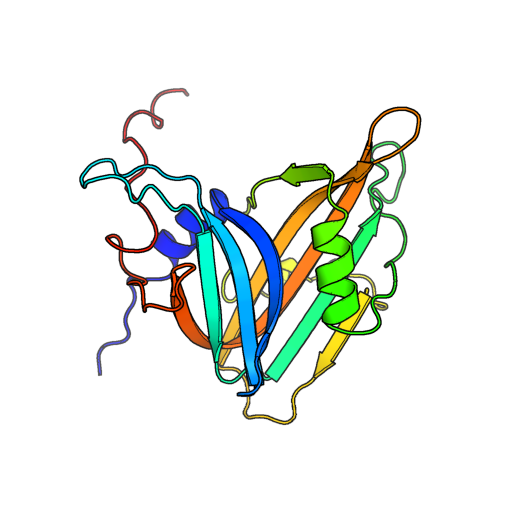AL A O 1
ATOM 755 N N . SER A 1 99 ? 10.248 5.911 -5.891 1.00 90.50 99 SER A N 1
ATOM 756 C CA . SER A 1 99 ? 8.841 5.889 -5.471 1.00 90.50 99 SER A CA 1
ATOM 757 C C . SER A 1 99 ? 8.158 7.216 -5.782 1.00 90.50 99 SER A C 1
ATOM 759 O O . SER A 1 99 ? 8.792 8.272 -5.743 1.00 90.50 99 SER A O 1
ATOM 761 N N . GLY A 1 100 ? 6.875 7.139 -6.122 1.00 85.88 100 GLY A N 1
ATOM 762 C CA . GLY A 1 100 ? 5.997 8.280 -6.311 1.00 85.88 100 GLY A CA 1
ATOM 763 C C . GLY A 1 100 ? 5.117 8.499 -5.086 1.00 85.88 100 GLY A C 1
ATOM 764 O O . GLY A 1 100 ? 4.803 7.571 -4.340 1.00 85.88 100 GLY A O 1
ATOM 765 N N . SER A 1 101 ? 4.704 9.743 -4.877 1.00 85.25 101 SER A N 1
ATOM 766 C CA . SER A 1 101 ? 3.642 10.040 -3.919 1.00 85.25 101 SER A CA 1
ATOM 767 C C . SER A 1 101 ? 2.291 9.603 -4.485 1.00 85.25 101 SER A C 1
ATOM 769 O O . SER A 1 101 ? 2.085 9.596 -5.699 1.00 85.25 101 SER A O 1
ATOM 771 N N . MET A 1 102 ? 1.374 9.241 -3.597 1.00 88.00 102 MET A N 1
ATOM 772 C CA . MET A 1 102 ? -0.034 9.057 -3.927 1.00 88.00 102 MET A CA 1
ATOM 773 C C . MET A 1 102 ? -0.646 10.367 -4.434 1.00 88.00 102 MET A C 1
ATOM 775 O O . MET A 1 102 ? -0.191 11.451 -4.094 1.00 88.00 102 MET A O 1
ATOM 779 N N . TYR A 1 103 ? -1.698 10.264 -5.243 1.00 81.31 103 TYR A N 1
ATOM 780 C CA . TYR A 1 103 ? -2.498 11.395 -5.719 1.00 81.31 103 TYR A CA 1
ATOM 781 C C . TYR A 1 103 ? -3.884 10.901 -6.160 1.00 81.31 103 TYR A C 1
ATOM 783 O O . TYR A 1 103 ? -4.001 9.856 -6.783 1.00 81.31 103 TYR A O 1
ATOM 791 N N . GLY A 1 104 ? -4.971 11.610 -5.876 1.00 76.12 104 GLY A N 1
ATOM 792 C CA . GLY A 1 104 ? -6.293 11.056 -6.204 1.00 76.12 104 GLY A CA 1
ATOM 793 C C . GLY A 1 104 ? -7.509 11.748 -5.616 1.00 76.12 104 GLY A C 1
ATOM 794 O O . GLY A 1 104 ? -8.617 11.367 -5.976 1.00 76.12 104 GLY A O 1
ATOM 795 N N . TRP A 1 105 ? -7.328 12.779 -4.786 1.00 75.50 105 TRP A N 1
ATOM 796 C CA . TRP A 1 105 ? -8.389 13.553 -4.114 1.00 75.50 105 TRP A CA 1
ATOM 797 C C . TRP A 1 105 ? -9.270 12.760 -3.122 1.00 75.50 105 TRP A C 1
ATOM 799 O O . TRP A 1 105 ? -9.630 13.328 -2.097 1.00 75.50 105 TRP A O 1
ATOM 809 N N . GLU A 1 106 ? -9.563 11.476 -3.355 1.00 85.56 106 GLU A N 1
ATOM 810 C CA . GLU A 1 106 ? -10.365 10.600 -2.485 1.00 85.56 106 GLU A CA 1
ATOM 811 C C . GLU A 1 106 ? -9.744 9.197 -2.376 1.00 85.56 106 GLU A C 1
ATOM 813 O O . GLU A 1 106 ? -9.456 8.569 -3.393 1.00 85.56 106 GLU A O 1
ATOM 818 N N . PHE A 1 107 ? -9.576 8.685 -1.152 1.00 88.00 107 PHE A N 1
ATOM 819 C CA . PHE A 1 107 ? -9.005 7.352 -0.891 1.00 88.00 107 PHE A CA 1
ATOM 820 C C . PHE A 1 107 ? -9.928 6.432 -0.076 1.00 88.00 107 PHE A C 1
ATOM 822 O O . PHE A 1 107 ? -9.830 5.210 -0.189 1.00 88.00 107 PHE A O 1
ATOM 829 N N . LEU A 1 108 ? -10.830 6.995 0.733 1.00 89.75 108 LEU A N 1
ATOM 830 C CA . LEU A 1 108 ? -11.783 6.242 1.553 1.00 89.75 108 LEU A CA 1
ATOM 831 C C . LEU A 1 108 ? -13.128 6.055 0.850 1.00 89.75 108 LEU A C 1
ATOM 833 O O . LEU A 1 108 ? -13.644 6.986 0.236 1.00 89.75 108 LEU A O 1
ATOM 837 N N . ASP A 1 109 ? -13.711 4.863 0.994 1.00 87.38 109 ASP A N 1
ATOM 838 C CA . ASP A 1 109 ? -15.096 4.539 0.623 1.00 87.38 109 ASP A CA 1
ATOM 839 C C . ASP A 1 109 ? -15.478 4.911 -0.819 1.00 87.38 109 ASP A C 1
ATOM 841 O O . ASP A 1 109 ? -16.632 5.216 -1.131 1.00 87.38 109 ASP A O 1
ATOM 845 N N . SER A 1 110 ? -14.500 4.831 -1.726 1.00 86.94 110 SER A N 1
ATOM 846 C CA . SER A 1 110 ? -14.661 5.134 -3.148 1.00 86.94 110 SER A CA 1
ATOM 847 C C . SER A 1 110 ? -14.505 3.862 -3.996 1.00 86.94 110 SER A C 1
ATOM 849 O O . SER A 1 110 ? -13.440 3.587 -4.557 1.00 86.94 110 SER A O 1
ATOM 851 N N . PRO A 1 111 ? -15.569 3.045 -4.140 1.00 80.12 111 PRO A N 1
ATOM 852 C CA . PRO A 1 111 ? -15.497 1.747 -4.822 1.00 80.12 111 PRO A CA 1
ATOM 853 C C . PRO A 1 111 ? -15.156 1.862 -6.316 1.00 80.12 111 PRO A C 1
ATOM 855 O O . PRO A 1 111 ? -14.700 0.902 -6.936 1.00 80.12 111 PRO A O 1
ATOM 858 N N . ASN A 1 112 ? -15.343 3.046 -6.907 1.00 86.12 112 ASN A N 1
ATOM 859 C CA . ASN A 1 112 ? -15.035 3.311 -8.309 1.00 86.12 112 ASN A CA 1
ATOM 860 C C . ASN A 1 112 ? -13.533 3.277 -8.624 1.00 86.12 112 ASN A C 1
ATOM 862 O O . ASN A 1 112 ? -13.193 3.190 -9.803 1.00 86.12 112 ASN A O 1
ATOM 866 N N . LEU A 1 113 ? -12.660 3.342 -7.613 1.00 86.44 113 LEU A N 1
ATOM 867 C CA . LEU A 1 113 ? -11.203 3.339 -7.789 1.00 86.44 113 LEU A CA 1
ATOM 868 C C . LEU A 1 113 ? -10.649 1.979 -8.225 1.00 86.44 113 LEU A C 1
ATOM 870 O O . LEU A 1 113 ? -9.565 1.925 -8.782 1.00 86.44 113 LEU A O 1
ATOM 874 N N . THR A 1 114 ? -11.406 0.894 -8.032 1.00 91.00 114 THR A N 1
ATOM 875 C CA . THR A 1 114 ? -10.990 -0.465 -8.435 1.00 91.00 114 THR A CA 1
ATOM 876 C C . THR A 1 114 ? -11.803 -1.022 -9.606 1.00 91.00 114 THR A C 1
ATOM 878 O O . THR A 1 114 ? -11.679 -2.190 -9.968 1.00 91.00 114 THR A O 1
ATOM 881 N N . LYS A 1 115 ? -12.666 -0.204 -10.226 1.00 89.31 115 LYS A N 1
ATOM 882 C CA . LYS A 1 115 ? -13.621 -0.662 -11.256 1.00 89.31 115 LYS A CA 1
ATOM 883 C C . LYS A 1 115 ? -12.959 -1.150 -12.548 1.00 89.31 115 LYS A C 1
ATOM 885 O O . LYS A 1 115 ? -13.588 -1.862 -13.324 1.00 89.31 115 LYS A O 1
ATOM 890 N N . ASP A 1 116 ? -11.743 -0.690 -12.819 1.00 88.69 116 ASP A N 1
ATOM 891 C CA . ASP A 1 116 ? -10.952 -1.008 -14.007 1.00 88.69 116 ASP A CA 1
ATOM 892 C C . ASP A 1 116 ? -9.912 -2.106 -13.742 1.00 88.69 116 ASP A C 1
ATOM 894 O O . ASP A 1 116 ? -9.146 -2.467 -14.642 1.00 88.69 116 ASP A O 1
ATOM 898 N N . TRP A 1 117 ? -9.896 -2.667 -12.529 1.00 94.12 117 TRP A N 1
ATOM 899 C CA . TRP A 1 117 ? -9.023 -3.780 -12.203 1.00 94.12 117 TRP A CA 1
ATOM 900 C C . TRP A 1 117 ? -9.357 -5.006 -13.066 1.00 94.12 117 TRP A C 1
ATOM 902 O O . TRP A 1 117 ? -10.529 -5.317 -13.308 1.00 94.12 117 TRP A O 1
ATOM 912 N N . PRO A 1 118 ? -8.335 -5.740 -13.540 1.00 93.88 118 PRO A N 1
ATOM 913 C CA . PRO A 1 118 ? -8.549 -7.012 -14.208 1.00 93.88 118 PRO A CA 1
ATOM 914 C C . PRO A 1 118 ? -9.131 -8.047 -13.235 1.00 93.88 118 PRO A C 1
ATOM 916 O O . PRO A 1 118 ? -8.947 -7.969 -12.024 1.00 93.88 118 PRO A O 1
ATOM 919 N N . SER A 1 119 ? -9.777 -9.078 -13.782 1.00 92.38 119 SER A N 1
ATOM 920 C CA . SER A 1 119 ? -10.326 -10.191 -12.989 1.00 92.38 119 SER A CA 1
ATOM 921 C C . SER A 1 119 ? -9.266 -10.988 -12.219 1.00 92.38 119 SER A C 1
ATOM 923 O O . SER A 1 119 ? -9.579 -11.566 -11.184 1.00 92.38 119 SER A O 1
ATOM 925 N N . MET A 1 120 ? -8.024 -11.027 -12.713 1.00 94.81 120 MET A N 1
ATOM 926 C CA . MET A 1 120 ? -6.884 -11.604 -11.999 1.00 94.81 120 MET A CA 1
ATOM 927 C C . MET A 1 120 ? -6.059 -10.488 -11.363 1.00 94.81 120 MET A C 1
ATOM 929 O O . MET A 1 120 ? -5.481 -9.674 -12.085 1.00 94.81 120 MET A O 1
ATOM 933 N N . ILE A 1 121 ? -5.981 -10.489 -10.034 1.00 97.31 121 ILE A N 1
ATOM 934 C CA . ILE A 1 121 ? -5.193 -9.539 -9.239 1.00 97.31 121 ILE A CA 1
ATOM 935 C C . ILE A 1 121 ? -3.918 -10.190 -8.693 1.00 97.31 121 ILE A C 1
ATOM 937 O O . ILE A 1 121 ? -3.712 -11.395 -8.840 1.00 97.31 121 ILE A O 1
ATOM 941 N N . SER A 1 122 ? -3.034 -9.385 -8.107 1.00 98.44 122 SER A N 1
ATOM 942 C CA . SER A 1 122 ? -1.724 -9.845 -7.640 1.00 98.44 122 SER A CA 1
ATOM 943 C C . SER A 1 122 ? -1.794 -10.590 -6.316 1.00 98.44 122 SER A C 1
ATOM 945 O O . SER A 1 122 ? -1.141 -11.618 -6.188 1.00 98.44 122 SER A O 1
ATOM 947 N N . LEU A 1 123 ? -2.589 -10.096 -5.367 1.00 98.31 123 LEU A N 1
ATOM 948 C CA . LEU A 1 123 ? -2.861 -10.735 -4.081 1.00 98.31 123 LEU A CA 1
ATOM 949 C C . LEU A 1 123 ? -4.342 -10.562 -3.752 1.00 98.31 123 LEU A C 1
ATOM 951 O O . LEU A 1 123 ? -4.859 -9.448 -3.832 1.00 98.31 123 LEU A O 1
ATOM 955 N N . ASP A 1 124 ? -4.990 -11.649 -3.346 1.00 97.06 124 ASP A N 1
ATOM 956 C CA . ASP A 1 124 ? -6.331 -11.652 -2.765 1.00 97.06 124 ASP A CA 1
ATOM 957 C C . ASP A 1 124 ? -6.268 -12.376 -1.418 1.00 97.06 124 ASP A C 1
ATOM 959 O O . ASP A 1 124 ? -5.979 -13.574 -1.361 1.00 97.06 124 ASP A O 1
ATOM 963 N N . HIS A 1 125 ? -6.458 -11.637 -0.330 1.00 95.38 125 HIS A N 1
ATOM 964 C CA . HIS A 1 125 ? -6.366 -12.151 1.029 1.00 95.38 125 HIS A CA 1
ATOM 965 C C . HIS A 1 125 ? -7.665 -11.857 1.791 1.00 95.38 125 HIS A C 1
ATOM 967 O O . HIS A 1 125 ? -7.767 -10.822 2.461 1.00 95.38 125 HIS A O 1
ATOM 973 N N . PRO A 1 126 ? -8.672 -12.743 1.693 1.00 92.88 126 PRO A N 1
ATOM 974 C CA . PRO A 1 126 ? -9.871 -12.647 2.511 1.00 92.88 126 PRO A CA 1
ATOM 975 C C . PRO A 1 126 ? -9.553 -13.017 3.964 1.00 92.88 126 PRO A C 1
ATOM 977 O O . PRO A 1 126 ? -8.799 -13.954 4.232 1.00 92.88 126 PRO A O 1
ATOM 980 N N . GLN A 1 127 ? -10.169 -12.311 4.905 1.00 84.38 127 GLN A N 1
ATOM 981 C CA . GLN A 1 127 ? -10.152 -12.642 6.325 1.00 84.38 127 GLN A CA 1
ATOM 982 C C . GLN A 1 127 ? -11.567 -13.015 6.769 1.00 84.38 127 GLN A C 1
ATOM 984 O O . GLN A 1 127 ? -12.537 -12.329 6.454 1.00 84.38 127 GLN A O 1
ATOM 989 N N . GLU A 1 128 ? -11.698 -14.123 7.500 1.00 69.06 128 GLU A N 1
ATOM 990 C CA . GLU A 1 128 ? -12.980 -14.580 8.049 1.00 69.06 128 GLU A CA 1
ATOM 991 C C . GLU A 1 128 ? -13.383 -13.731 9.266 1.00 69.06 128 GLU A C 1
ATOM 993 O O . GLU A 1 128 ? -13.393 -14.197 10.404 1.00 69.06 128 GLU A O 1
ATOM 998 N N . LEU A 1 129 ? -13.684 -12.453 9.044 1.00 65.25 129 LEU A N 1
ATOM 999 C CA . LEU A 1 129 ? -14.156 -11.531 10.074 1.00 65.25 129 LEU A CA 1
ATOM 1000 C C . LEU A 1 129 ? -15.353 -10.711 9.577 1.00 65.25 129 LEU A C 1
ATOM 1002 O O . LEU A 1 129 ? -15.731 -10.757 8.409 1.00 65.25 129 LEU A O 1
ATOM 1006 N N . THR A 1 130 ? -16.007 -10.043 10.529 1.00 58.22 130 THR A N 1
ATOM 1007 C CA . THR A 1 130 ? -17.233 -9.239 10.389 1.00 58.22 130 THR A CA 1
ATOM 1008 C C . THR A 1 130 ? -17.280 -8.378 9.126 1.00 58.22 130 THR A C 1
ATOM 1010 O O . THR A 1 130 ? -16.249 -7.931 8.637 1.00 58.22 130 THR A O 1
ATOM 1013 N N . ALA A 1 131 ? -18.493 -8.088 8.637 1.00 67.75 131 ALA A N 1
ATOM 1014 C CA . ALA A 1 131 ? -18.692 -7.198 7.495 1.00 67.75 131 ALA A CA 1
ATOM 1015 C C . ALA A 1 131 ? -17.961 -5.863 7.717 1.00 67.75 131 ALA A C 1
ATOM 1017 O O . ALA A 1 131 ? -18.240 -5.176 8.702 1.00 67.75 131 ALA A O 1
ATOM 1018 N N . ALA A 1 132 ? -17.025 -5.528 6.823 1.00 72.56 132 ALA A N 1
ATOM 1019 C CA . ALA A 1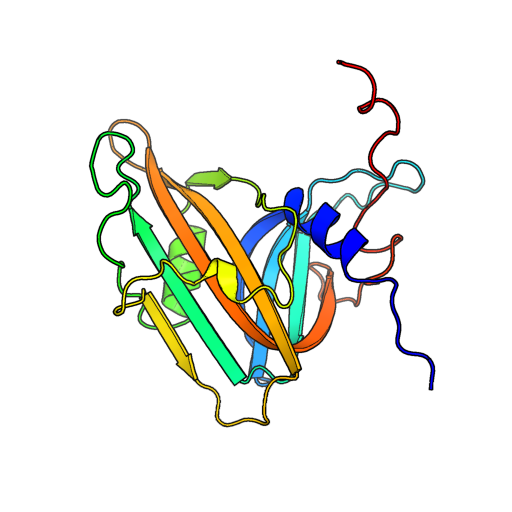 132 ? -16.312 -4.259 6.876 1.00 72.56 132 ALA A CA 1
ATOM 1020 C C . ALA A 1 132 ? -17.284 -3.080 6.786 1.00 72.56 132 ALA A C 1
ATOM 1022 O O . ALA A 1 132 ? -18.286 -3.127 6.068 1.00 72.56 132 ALA A O 1
ATOM 1023 N N . ALA A 1 133 ? -16.963 -2.023 7.527 1.00 80.94 133 ALA A N 1
ATOM 1024 C CA . ALA A 1 133 ? -17.702 -0.769 7.497 1.00 80.94 133 ALA A CA 1
ATOM 1025 C C . ALA A 1 133 ? -17.132 0.198 6.450 1.00 80.94 133 ALA A C 1
ATOM 1027 O O . ALA A 1 133 ? -17.885 1.007 5.910 1.00 80.94 133 ALA A O 1
ATOM 1028 N N . HIS A 1 134 ? -15.830 0.086 6.168 1.00 89.25 134 HIS A N 1
ATOM 1029 C CA . HIS A 1 134 ? -15.070 1.027 5.354 1.00 89.25 134 HIS A CA 1
ATOM 1030 C C . HIS A 1 134 ? -14.096 0.321 4.407 1.00 89.25 134 HIS A C 1
ATOM 1032 O O . HIS A 1 134 ? -13.731 -0.838 4.612 1.00 89.25 134 HIS A O 1
ATOM 1038 N N . SER A 1 135 ? -13.637 1.047 3.394 1.00 91.94 135 SER A N 1
ATOM 1039 C CA . SER A 1 135 ? -12.578 0.635 2.472 1.00 91.94 135 SER A CA 1
ATOM 1040 C C . SER A 1 135 ? -11.572 1.767 2.276 1.00 91.94 135 SER A C 1
ATOM 1042 O O . SER A 1 135 ? -11.955 2.932 2.186 1.00 91.94 135 SER A O 1
ATOM 1044 N N . LEU A 1 136 ? -10.282 1.438 2.220 1.00 94.31 136 LEU A N 1
ATOM 1045 C CA . LEU A 1 136 ? -9.212 2.387 1.909 1.00 94.31 136 LEU A CA 1
ATOM 1046 C C . LEU A 1 136 ? -8.455 1.899 0.683 1.00 94.31 136 LEU A C 1
ATOM 1048 O O . LEU A 1 136 ? -7.856 0.823 0.712 1.00 94.31 136 LEU A O 1
ATOM 1052 N N . TYR A 1 137 ? -8.471 2.709 -0.371 1.00 95.62 137 TYR A N 1
ATOM 1053 C CA . TYR A 1 137 ? -7.657 2.533 -1.565 1.00 95.62 137 TYR A CA 1
ATOM 1054 C C . TYR A 1 137 ? -6.323 3.272 -1.422 1.00 95.62 137 TYR A C 1
ATOM 1056 O O . TYR A 1 137 ? -6.264 4.376 -0.886 1.00 95.62 137 TYR A O 1
ATOM 1064 N N . TRP A 1 138 ? -5.251 2.678 -1.928 1.00 95.31 138 TRP A N 1
ATOM 1065 C CA . TRP A 1 138 ? -3.925 3.282 -1.997 1.00 95.31 138 TRP A CA 1
ATOM 1066 C C . TRP A 1 138 ? -3.216 2.825 -3.269 1.00 95.31 138 TRP A C 1
ATOM 1068 O O . TRP A 1 138 ? -3.538 1.779 -3.831 1.00 95.31 138 TRP A O 1
ATOM 1078 N N . PHE A 1 139 ? -2.221 3.585 -3.718 1.00 94.62 139 PHE A N 1
ATOM 1079 C CA . PHE A 1 139 ? -1.369 3.173 -4.829 1.00 94.62 139 PHE A CA 1
ATOM 1080 C C . PHE A 1 139 ? 0.010 3.821 -4.766 1.00 94.62 139 PHE A C 1
ATOM 1082 O O . PHE A 1 139 ? 0.254 4.735 -3.986 1.00 94.62 139 PHE A O 1
ATOM 1089 N N . ASN A 1 140 ? 0.935 3.325 -5.575 1.00 93.19 140 ASN A N 1
ATOM 1090 C CA . ASN A 1 140 ? 2.259 3.891 -5.736 1.00 93.19 140 ASN A CA 1
ATOM 1091 C C . ASN A 1 140 ? 2.773 3.601 -7.153 1.00 93.19 140 ASN A C 1
ATOM 1093 O O . ASN A 1 140 ? 2.957 2.441 -7.540 1.00 93.19 140 ASN A O 1
ATOM 1097 N N . GLU A 1 141 ? 3.018 4.663 -7.920 1.00 93.81 141 GLU A N 1
ATOM 1098 C CA . GLU A 1 141 ? 3.794 4.591 -9.158 1.00 93.81 141 GLU A CA 1
ATOM 1099 C C . GLU A 1 141 ? 5.284 4.556 -8.793 1.00 93.81 141 GLU A C 1
ATOM 1101 O O . GLU A 1 141 ? 5.811 5.459 -8.148 1.00 93.81 141 GLU A O 1
ATOM 1106 N N . CYS A 1 142 ? 5.987 3.500 -9.189 1.00 95.62 142 CYS A N 1
ATOM 1107 C CA . CYS A 1 142 ? 7.344 3.228 -8.733 1.00 95.62 142 CYS A CA 1
ATOM 1108 C C . CYS A 1 142 ? 8.245 2.686 -9.847 1.00 95.62 142 CYS A C 1
ATOM 1110 O O . CYS A 1 142 ? 7.799 2.281 -10.919 1.00 95.62 142 CYS A O 1
ATOM 1112 N N . GLY A 1 143 ? 9.552 2.704 -9.604 1.00 96.31 143 GLY A N 1
ATOM 1113 C CA . GLY A 1 143 ? 10.582 2.221 -10.513 1.00 96.31 143 GLY A CA 1
ATOM 1114 C C . GLY A 1 143 ? 11.431 1.136 -9.866 1.00 96.31 143 GLY A C 1
ATOM 1115 O O . GLY A 1 143 ? 12.047 1.369 -8.824 1.00 96.31 143 GLY A O 1
ATOM 1116 N N . LEU A 1 144 ? 11.512 -0.026 -10.513 1.00 96.38 144 LEU A N 1
ATOM 1117 C CA . LEU A 1 144 ? 12.493 -1.062 -10.181 1.00 96.38 144 LEU A CA 1
ATOM 1118 C C . LEU A 1 144 ? 13.802 -0.813 -10.940 1.00 96.38 144 LEU A C 1
ATOM 1120 O O . LEU A 1 144 ? 13.743 -0.352 -12.080 1.00 96.38 144 LEU A O 1
ATOM 1124 N N . PRO A 1 145 ? 14.977 -1.122 -10.371 1.00 95.88 145 PRO A N 1
ATOM 1125 C CA . PRO A 1 145 ? 16.252 -0.924 -11.056 1.00 95.88 145 PRO A CA 1
ATOM 1126 C C . PRO A 1 145 ? 16.374 -1.801 -12.314 1.00 95.88 145 PRO A C 1
ATOM 1128 O O . PRO A 1 145 ? 15.979 -2.967 -12.321 1.00 95.88 145 PRO A O 1
ATOM 1131 N N . ALA A 1 146 ? 16.966 -1.247 -13.371 1.00 93.44 146 ALA A N 1
ATOM 1132 C CA . ALA A 1 146 ? 17.300 -1.944 -14.611 1.00 93.44 146 ALA A CA 1
ATOM 1133 C C . ALA A 1 146 ? 18.648 -1.477 -15.176 1.00 93.44 146 ALA A C 1
ATOM 1135 O O . ALA A 1 146 ? 19.234 -0.503 -14.709 1.00 93.44 146 ALA A O 1
ATOM 1136 N N . SER A 1 147 ? 19.155 -2.187 -16.187 1.00 91.81 147 SER A N 1
ATOM 1137 C CA . SER A 1 147 ? 20.469 -1.921 -16.792 1.00 91.81 147 SER A CA 1
ATOM 1138 C C . SER A 1 147 ? 20.628 -0.505 -17.355 1.00 91.81 147 SER A C 1
ATOM 1140 O O . SER A 1 147 ? 21.740 0.011 -17.399 1.00 91.81 147 SER A O 1
ATOM 1142 N N . ASP A 1 148 ? 19.534 0.107 -17.795 1.00 88.88 148 ASP A N 1
ATOM 1143 C CA . ASP A 1 148 ? 19.474 1.396 -18.485 1.00 88.88 148 ASP A CA 1
ATOM 1144 C C . ASP A 1 148 ? 18.527 2.397 -17.798 1.00 88.88 148 ASP A C 1
ATOM 1146 O O . ASP A 1 148 ? 18.047 3.341 -18.423 1.00 88.88 148 ASP A O 1
ATOM 1150 N N . GLY A 1 149 ? 18.283 2.226 -16.494 1.00 92.06 149 GLY A N 1
ATOM 1151 C CA . GLY A 1 149 ? 17.462 3.134 -15.695 1.00 92.06 149 GLY A CA 1
ATOM 1152 C C . GLY A 1 149 ? 16.501 2.378 -14.792 1.00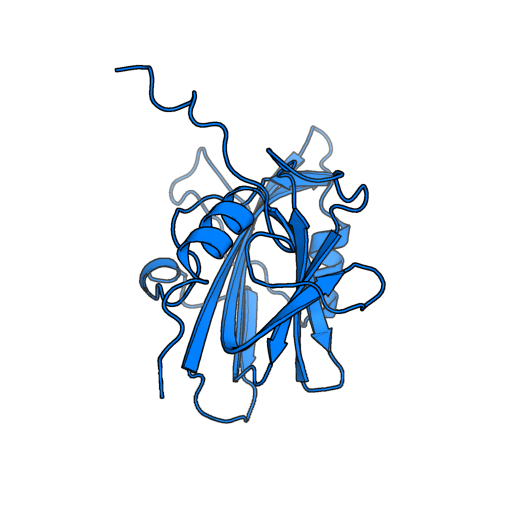 92.06 149 GLY A C 1
ATOM 1153 O O . GLY A 1 149 ? 16.928 1.584 -13.954 1.00 92.06 149 GLY A O 1
ATOM 1154 N N . TYR A 1 150 ? 15.203 2.631 -14.962 1.00 93.88 150 TYR A N 1
ATOM 1155 C CA . TYR A 1 150 ? 14.163 2.038 -14.130 1.00 93.88 150 TYR A CA 1
ATOM 1156 C C . TYR A 1 150 ? 13.037 1.440 -14.967 1.00 93.88 150 TYR A C 1
ATOM 1158 O O . TYR A 1 150 ? 12.640 1.986 -15.996 1.00 93.88 150 TYR A O 1
ATOM 1166 N N . LEU A 1 151 ? 12.485 0.331 -14.487 1.00 93.81 151 LEU A N 1
ATOM 1167 C CA . LEU A 1 151 ? 11.255 -0.252 -15.000 1.00 93.81 151 LEU A CA 1
ATOM 1168 C C . LEU A 1 151 ? 10.083 0.288 -14.194 1.00 93.81 151 LEU A C 1
ATOM 1170 O O . LEU A 1 151 ? 9.936 -0.041 -13.015 1.00 93.81 151 LEU A O 1
ATOM 1174 N N . SER A 1 152 ? 9.242 1.085 -14.845 1.00 95.44 152 SER A N 1
ATOM 1175 C CA . SER A 1 152 ? 8.029 1.637 -14.248 1.00 95.44 152 SER A CA 1
ATOM 1176 C C . SER A 1 152 ? 7.022 0.538 -13.906 1.00 95.44 152 SER A C 1
ATOM 1178 O O . SER A 1 152 ? 6.700 -0.318 -14.735 1.00 95.44 152 SER A O 1
ATOM 1180 N N . HIS A 1 153 ? 6.519 0.580 -12.683 1.00 96.62 153 HIS A N 1
ATOM 1181 C CA . HIS A 1 153 ? 5.483 -0.278 -12.134 1.00 96.62 153 HIS A CA 1
ATOM 1182 C C . HIS A 1 153 ? 4.454 0.584 -11.405 1.00 96.62 153 HIS A C 1
ATOM 1184 O O . HIS A 1 153 ? 4.762 1.677 -10.942 1.00 96.62 153 HIS A O 1
ATOM 1190 N N . CYS A 1 154 ? 3.241 0.068 -11.282 1.00 96.00 154 CYS A N 1
ATOM 1191 C CA . CYS A 1 154 ? 2.241 0.584 -10.365 1.00 96.00 154 CYS A CA 1
ATOM 1192 C C . CYS A 1 154 ? 1.831 -0.560 -9.442 1.00 96.00 154 CYS A C 1
ATOM 1194 O O . CYS A 1 154 ? 1.530 -1.661 -9.921 1.00 96.00 154 CYS A O 1
ATOM 1196 N N . ILE A 1 155 ? 1.864 -0.304 -8.138 1.00 97.62 155 ILE A N 1
ATOM 1197 C CA . ILE A 1 155 ? 1.253 -1.162 -7.130 1.00 97.62 155 ILE A CA 1
ATOM 1198 C C . ILE A 1 155 ? 0.100 -0.403 -6.492 1.00 97.62 155 ILE A C 1
ATOM 1200 O O . ILE A 1 155 ? 0.261 0.733 -6.067 1.00 97.62 155 ILE A O 1
ATOM 1204 N N . GLU A 1 156 ? -1.063 -1.021 -6.431 1.00 96.62 156 GLU A N 1
ATOM 1205 C CA . GLU A 1 156 ? -2.278 -0.446 -5.867 1.00 96.62 156 GLU A CA 1
ATOM 1206 C C . GLU A 1 156 ? -2.988 -1.487 -5.016 1.00 96.62 156 GLU A C 1
ATOM 1208 O O . GLU A 1 156 ? -2.839 -2.692 -5.227 1.00 96.62 156 GLU A O 1
ATOM 1213 N N . GLY A 1 157 ? -3.731 -1.036 -4.017 1.00 97.12 157 GLY A N 1
ATOM 1214 C CA . GLY A 1 157 ? -4.379 -1.925 -3.077 1.00 97.12 157 GLY A CA 1
ATOM 1215 C C . GLY A 1 157 ? -5.633 -1.327 -2.478 1.00 97.12 157 GLY A C 1
ATOM 1216 O O . GLY A 1 157 ? -5.818 -0.114 -2.438 1.00 97.12 157 GLY A O 1
ATOM 1217 N N . VAL A 1 158 ? -6.495 -2.212 -1.994 1.00 97.06 158 VAL A N 1
ATOM 1218 C CA . VAL A 1 158 ? -7.658 -1.857 -1.192 1.00 97.06 158 VAL A CA 1
ATOM 1219 C C . VAL A 1 158 ? -7.713 -2.751 0.036 1.00 97.06 158 VAL A C 1
ATOM 1221 O O . VAL A 1 158 ? -7.494 -3.963 -0.047 1.00 97.06 158 VAL A O 1
ATOM 1224 N N . VAL A 1 159 ? -7.973 -2.129 1.179 1.00 96.50 159 VAL A N 1
ATOM 1225 C CA . VAL A 1 159 ? -8.191 -2.810 2.454 1.00 96.50 159 VAL A CA 1
ATOM 1226 C C . VAL A 1 159 ? -9.608 -2.498 2.904 1.00 96.50 159 VAL A C 1
ATOM 1228 O O . VAL A 1 159 ? -9.952 -1.328 3.046 1.00 96.50 159 VAL A O 1
ATOM 1231 N N . ASP A 1 160 ? -10.406 -3.535 3.137 1.00 94.38 160 ASP A N 1
ATOM 1232 C CA . ASP A 1 160 ? -11.752 -3.425 3.700 1.00 94.38 160 ASP A CA 1
ATOM 1233 C C . ASP A 1 160 ? -11.655 -3.630 5.220 1.00 94.38 160 ASP A C 1
ATOM 1235 O O . ASP A 1 160 ? -11.149 -4.664 5.661 1.00 94.38 160 ASP A O 1
ATOM 1239 N N . PHE A 1 161 ? -12.102 -2.666 6.030 1.00 92.00 161 PHE A N 1
ATOM 1240 C CA . PHE A 1 161 ? -11.811 -2.588 7.469 1.00 92.00 161 PHE A CA 1
ATOM 1241 C C . PHE A 1 161 ? -12.971 -2.026 8.308 1.00 92.00 161 PHE A C 1
ATOM 1243 O O . PHE A 1 161 ? -14.007 -1.605 7.788 1.00 92.00 161 PHE A O 1
ATOM 1250 N N . THR A 1 162 ? -12.808 -2.044 9.635 1.00 88.94 162 THR A N 1
ATOM 1251 C CA . THR A 1 162 ? -13.803 -1.517 10.585 1.00 88.94 162 THR A CA 1
ATOM 1252 C C . THR A 1 162 ? -13.350 -0.220 11.248 1.00 88.94 162 THR A C 1
ATOM 1254 O O . THR A 1 162 ? -14.148 0.704 11.363 1.00 88.94 162 THR A O 1
ATOM 1257 N N . ASP A 1 163 ? -12.090 -0.149 11.683 1.00 87.81 163 ASP A N 1
ATOM 1258 C CA . ASP A 1 163 ? -11.541 1.013 12.388 1.00 87.81 163 ASP A CA 1
ATOM 1259 C C . ASP A 1 163 ? -10.151 1.400 11.866 1.00 87.81 163 ASP A C 1
ATOM 1261 O O . ASP A 1 163 ? -9.396 0.542 11.397 1.00 87.81 163 ASP A O 1
ATOM 1265 N N . LEU A 1 164 ? -9.820 2.689 11.951 1.00 89.06 164 LEU A N 1
ATOM 1266 C CA . LEU A 1 164 ? -8.568 3.264 11.462 1.00 89.06 164 LEU A CA 1
ATOM 1267 C C . LEU A 1 164 ? -7.845 3.983 12.599 1.00 89.06 164 LEU A C 1
ATOM 1269 O O . LEU A 1 164 ? -8.428 4.813 13.291 1.00 89.06 164 LEU A O 1
ATOM 1273 N N . ALA A 1 165 ? -6.547 3.732 12.728 1.00 88.44 165 ALA A N 1
ATOM 1274 C CA . ALA A 1 165 ? -5.657 4.479 13.608 1.00 88.44 165 ALA A CA 1
ATOM 1275 C C . ALA A 1 165 ? -4.360 4.863 12.887 1.00 88.44 165 ALA A C 1
ATOM 1277 O O . ALA A 1 165 ? -4.029 4.317 11.834 1.00 88.44 165 ALA A O 1
ATOM 1278 N N . VAL A 1 166 ? -3.608 5.798 13.470 1.00 87.06 166 VAL A N 1
ATOM 1279 C CA . VAL A 1 166 ? -2.278 6.190 12.991 1.00 87.06 166 VAL A CA 1
ATOM 1280 C C . VAL A 1 166 ? -1.262 5.896 14.076 1.00 87.06 166 VAL A C 1
ATOM 1282 O O . VAL A 1 166 ? -1.451 6.272 15.232 1.00 87.06 166 VAL A O 1
ATOM 1285 N N . GLU A 1 167 ? -0.150 5.288 13.696 1.00 89.56 167 GLU A N 1
ATOM 1286 C CA . GLU A 1 167 ? 1.015 5.123 14.557 1.00 89.56 167 GLU A CA 1
ATOM 1287 C C . GLU A 1 167 ? 2.231 5.849 13.973 1.00 89.56 167 GLU A C 1
ATOM 1289 O O . GLU A 1 167 ? 2.396 5.971 12.752 1.00 89.56 167 GLU A O 1
ATOM 1294 N N . ARG A 1 168 ? 3.107 6.328 14.859 1.00 87.31 168 ARG A N 1
ATOM 1295 C CA . ARG A 1 168 ? 4.474 6.725 14.507 1.00 87.31 168 ARG A CA 1
ATOM 1296 C C . ARG A 1 168 ? 5.342 5.489 14.267 1.00 87.31 168 ARG A C 1
ATOM 1298 O O . ARG A 1 168 ? 4.969 4.367 14.601 1.00 87.31 168 ARG A O 1
ATOM 1305 N N . PHE A 1 169 ? 6.546 5.699 13.737 1.00 85.00 169 PHE A N 1
ATOM 1306 C CA . PHE A 1 169 ? 7.506 4.615 13.507 1.00 85.00 169 PHE A CA 1
ATOM 1307 C C . PHE A 1 169 ? 7.876 3.821 14.769 1.00 85.00 169 PHE A C 1
ATOM 1309 O O . PHE A 1 169 ? 8.164 2.630 14.681 1.00 85.00 169 PHE A O 1
ATOM 1316 N N . ASP A 1 170 ? 7.870 4.463 15.937 1.00 85.12 170 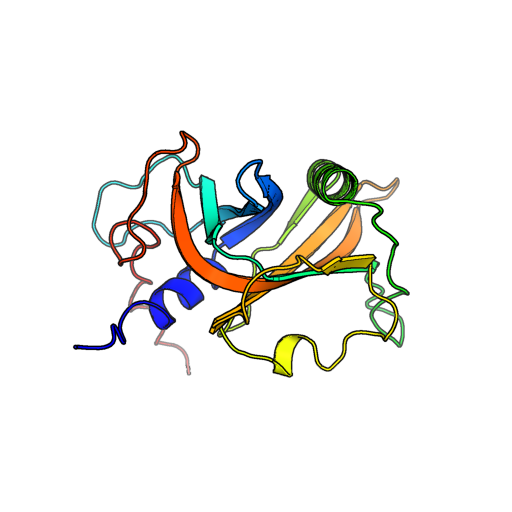ASP A N 1
ATOM 1317 C CA . ASP A 1 170 ? 8.148 3.815 17.222 1.00 85.12 170 ASP A CA 1
ATOM 1318 C C . ASP A 1 170 ? 6.947 3.035 17.795 1.00 85.12 170 ASP A C 1
ATOM 1320 O O . ASP A 1 170 ? 7.044 2.478 18.888 1.00 85.12 170 ASP A O 1
ATOM 1324 N N . GLY A 1 171 ? 5.826 2.981 17.067 1.00 83.50 171 GLY A N 1
ATOM 1325 C CA . GLY A 1 171 ? 4.586 2.329 17.487 1.00 83.50 171 GLY A CA 1
ATOM 1326 C C . GLY A 1 171 ? 3.742 3.163 18.451 1.00 83.50 171 GLY A C 1
ATOM 1327 O O . GLY A 1 171 ? 2.710 2.690 18.923 1.00 83.50 171 GLY A O 1
ATOM 1328 N N . SER A 1 172 ? 4.145 4.400 18.768 1.00 83.12 172 SER A N 1
ATOM 1329 C CA . SER A 1 172 ? 3.307 5.289 19.569 1.00 83.12 172 SER A CA 1
ATOM 1330 C C . SER A 1 172 ? 2.086 5.759 18.764 1.00 83.12 172 SER A C 1
ATOM 1332 O O . SER A 1 172 ? 2.216 6.067 17.573 1.00 83.12 172 SER A O 1
ATOM 1334 N N . PRO A 1 173 ? 0.896 5.856 19.387 1.00 80.81 173 PRO A N 1
ATOM 1335 C CA . PRO A 1 173 ? -0.273 6.419 18.725 1.00 80.81 173 PRO A CA 1
ATOM 1336 C C . PRO A 1 173 ? -0.013 7.857 18.262 1.00 80.81 173 PRO A C 1
ATOM 1338 O O . PRO A 1 173 ? 0.557 8.671 18.997 1.00 80.81 173 PRO A O 1
ATOM 1341 N N . SER A 1 174 ? -0.478 8.178 17.060 1.00 72.81 174 SER A N 1
ATOM 1342 C CA . SER A 1 174 ? -0.571 9.540 16.544 1.00 72.81 174 SER A CA 1
ATOM 1343 C C . SER A 1 174 ? -2.036 9.913 16.343 1.00 72.81 174 SER A C 1
ATOM 1345 O O . SER A 1 174 ? -2.893 9.060 16.110 1.00 72.81 174 SER A O 1
ATOM 1347 N N . SER A 1 175 ? -2.334 11.204 16.445 1.00 63.69 175 SER A N 1
ATOM 1348 C CA . SER A 1 175 ? -3.677 11.702 16.164 1.00 63.69 175 SER A CA 1
ATOM 1349 C C . SER A 1 175 ? -3.993 11.583 14.671 1.00 63.69 175 SER A C 1
ATOM 1351 O O . SER A 1 175 ? -3.160 11.922 13.831 1.00 63.69 175 SER A O 1
ATOM 1353 N N . LEU A 1 176 ? -5.217 11.147 14.360 1.00 54.44 176 LEU A N 1
ATOM 1354 C CA . LEU A 1 176 ? -5.828 11.283 13.031 1.00 54.44 176 LEU A CA 1
ATOM 1355 C C . LEU A 1 176 ? -6.228 12.731 12.724 1.00 54.44 176 LEU A C 1
ATOM 1357 O O . LEU A 1 176 ? -6.345 13.099 11.562 1.00 54.44 176 LEU A O 1
ATOM 1361 N N . ALA A 1 177 ? -6.472 13.543 13.756 1.00 43.25 177 ALA A N 1
ATOM 1362 C CA . ALA A 1 177 ? -6.781 14.954 13.575 1.00 43.25 177 ALA A CA 1
ATOM 1363 C C . ALA A 1 177 ? -5.510 15.713 13.179 1.00 43.25 177 ALA A C 1
ATOM 1365 O O . ALA A 1 177 ? -4.461 15.438 13.762 1.00 43.25 177 ALA A O 1
ATOM 1366 N N . TRP A 1 178 ? -5.646 16.674 12.255 1.00 46.06 178 TRP A N 1
ATOM 1367 C CA . TRP A 1 178 ? -4.847 17.898 12.040 1.00 46.06 178 TRP A CA 1
ATOM 1368 C C . TRP A 1 178 ? -3.424 17.948 12.655 1.00 46.06 178 TRP A C 1
ATOM 1370 O O . TRP A 1 178 ? -2.428 18.055 11.947 1.00 46.06 178 TRP A O 1
ATOM 1380 N N . GLU A 1 179 ? -3.299 17.837 13.977 1.00 45.50 179 GLU A N 1
ATOM 1381 C CA . GLU A 1 179 ? -2.041 17.911 14.734 1.00 45.50 179 GLU A CA 1
ATOM 1382 C C . GLU A 1 179 ? -1.112 16.687 14.572 1.00 45.50 179 GLU A C 1
ATOM 1384 O O . GLU A 1 179 ? 0.075 16.783 14.885 1.00 45.50 179 GLU A O 1
ATOM 1389 N N . GLY A 1 180 ? -1.621 15.534 14.118 1.00 42.69 180 GLY A N 1
ATOM 1390 C CA . GLY A 1 180 ? -0.866 14.271 14.058 1.00 42.69 180 GLY A CA 1
ATOM 1391 C C . GLY A 1 180 ? -0.630 13.686 12.663 1.00 42.69 180 GLY A C 1
ATOM 1392 O O . GLY A 1 180 ? 0.215 12.788 12.537 1.00 42.69 180 GLY A O 1
ATOM 1393 N N . PHE A 1 181 ? -1.338 14.186 11.642 1.00 40.28 181 PHE A N 1
ATOM 1394 C CA . PHE A 1 181 ? -1.300 13.643 10.281 1.00 40.28 181 PHE A CA 1
ATOM 1395 C C . PHE A 1 181 ? -0.696 14.633 9.269 1.00 40.28 181 PHE A C 1
ATOM 1397 O O . PHE A 1 181 ? 0.336 14.295 8.703 1.00 40.28 181 PHE A O 1
ATOM 1404 N N . MET A 1 182 ? -1.240 15.853 9.124 1.00 39.78 182 MET A N 1
ATOM 1405 C CA . MET A 1 182 ? -0.687 16.985 8.353 1.00 39.78 182 MET A CA 1
ATOM 1406 C C . MET A 1 182 ? -1.369 18.313 8.775 1.00 39.78 182 MET A C 1
ATOM 1408 O O . MET A 1 182 ? -2.576 18.444 8.667 1.00 39.78 182 MET A O 1
ATOM 1412 N N . ILE A 1 183 ? -0.666 19.299 9.328 1.00 43.56 183 ILE A N 1
ATOM 1413 C CA . ILE A 1 183 ? -0.026 20.376 8.571 1.00 43.56 183 ILE A CA 1
ATOM 1414 C C . ILE A 1 183 ? -0.875 21.003 7.444 1.00 43.56 183 ILE A C 1
ATOM 1416 O O . ILE A 1 183 ? -1.138 20.353 6.441 1.00 43.56 183 ILE A O 1
ATOM 1420 N N . THR A 1 184 ? -1.195 22.296 7.521 1.00 35.19 184 THR A N 1
ATOM 1421 C CA . THR A 1 184 ? -2.014 22.951 6.489 1.00 35.19 184 THR A CA 1
ATOM 1422 C C . THR A 1 184 ? -1.222 23.255 5.223 1.00 35.19 184 THR A C 1
ATOM 1424 O O . THR A 1 184 ? -0.130 23.831 5.270 1.00 35.19 184 THR A O 1
ATOM 1427 N N . ALA A 1 185 ? -1.846 22.988 4.075 1.00 32.50 185 ALA A N 1
ATOM 1428 C CA . ALA A 1 185 ? -1.489 23.610 2.815 1.00 32.50 185 ALA A CA 1
ATOM 1429 C C . ALA A 1 185 ? -1.537 25.147 2.894 1.00 32.50 185 ALA A C 1
ATOM 1431 O O . ALA A 1 185 ? -2.508 25.775 3.318 1.00 32.50 185 ALA A O 1
ATOM 1432 N N . ASN A 1 186 ? -0.471 25.752 2.376 1.00 31.09 186 ASN A N 1
ATOM 1433 C CA . ASN A 1 186 ? -0.313 27.182 2.160 1.00 31.09 186 ASN A CA 1
ATOM 1434 C C . ASN A 1 186 ? -1.525 27.785 1.401 1.00 31.09 186 ASN A C 1
ATOM 1436 O O . ASN A 1 186 ? -1.783 27.395 0.255 1.00 31.09 186 ASN A O 1
ATOM 1440 N N . PRO A 1 187 ? -2.208 28.823 1.925 1.00 36.09 187 PRO A N 1
ATOM 1441 C CA . PRO A 1 187 ? -3.325 29.475 1.233 1.00 36.09 187 PRO A CA 1
ATOM 1442 C C . PRO A 1 187 ? -2.927 30.198 -0.073 1.00 36.09 187 PRO A C 1
ATOM 1444 O O . PRO A 1 187 ? -3.786 30.754 -0.761 1.00 36.09 187 PRO A O 1
ATOM 1447 N N . ARG A 1 188 ? -1.644 30.202 -0.464 1.00 28.66 188 ARG A N 1
ATOM 1448 C CA . ARG A 1 188 ? -1.156 30.890 -1.673 1.00 28.66 188 ARG A CA 1
ATOM 1449 C C . ARG A 1 188 ? -1.238 30.102 -2.981 1.00 28.66 188 ARG A C 1
ATOM 1451 O O . ARG A 1 188 ? -1.005 30.709 -4.022 1.00 28.66 188 ARG A O 1
ATOM 1458 N N . CYS A 1 189 ? -1.630 28.828 -2.993 1.00 30.00 189 CYS A N 1
ATOM 1459 C CA . CYS A 1 189 ? -1.803 28.098 -4.262 1.00 30.00 189 CYS A CA 1
ATOM 1460 C C . CYS A 1 189 ? -3.161 28.329 -4.958 1.00 30.00 189 CYS A C 1
ATOM 1462 O O . CYS A 1 189 ? -3.355 27.873 -6.082 1.00 30.00 189 CYS A O 1
ATOM 1464 N N . LYS A 1 190 ? -4.070 29.135 -4.385 1.00 30.86 190 LYS A N 1
ATOM 1465 C CA . LYS A 1 190 ? -5.241 29.684 -5.101 1.00 30.86 190 LYS A CA 1
ATOM 1466 C C . LYS A 1 190 ? -4.961 31.082 -5.664 1.00 30.86 190 LYS A C 1
ATOM 1468 O O . LYS A 1 190 ? -5.645 32.044 -5.327 1.00 30.86 190 LYS A O 1
ATOM 1473 N N . ALA A 1 191 ? -3.974 31.210 -6.546 1.00 33.75 191 ALA A N 1
ATOM 1474 C CA . ALA A 1 191 ? -3.850 32.386 -7.408 1.00 33.75 191 ALA A CA 1
ATOM 1475 C C . ALA A 1 191 ? -3.130 32.031 -8.715 1.00 33.75 191 ALA A C 1
ATOM 1477 O O . ALA A 1 191 ? -1.915 32.142 -8.829 1.00 33.75 191 ALA A O 1
ATOM 1478 N N . GLY A 1 192 ? -3.913 31.616 -9.707 1.00 31.52 192 GLY A N 1
ATOM 1479 C CA . GLY A 1 192 ? -3.451 31.403 -11.075 1.00 31.52 192 GLY A CA 1
ATOM 1480 C C . GLY A 1 192 ? -4.574 30.843 -11.933 1.00 31.52 192 GLY A C 1
ATOM 1481 O O . GLY A 1 192 ? -4.631 29.639 -12.150 1.00 31.52 192 GLY A O 1
ATOM 1482 N N . ARG A 1 193 ? -5.508 31.717 -12.324 1.00 35.38 193 ARG A N 1
ATOM 1483 C CA . ARG A 1 193 ? -6.373 31.483 -13.489 1.00 35.38 193 ARG A CA 1
ATOM 1484 C C . ARG A 1 193 ? -5.545 31.541 -14.764 1.00 35.38 193 ARG A C 1
ATOM 1486 O O . ARG A 1 193 ? -4.581 32.339 -14.768 1.00 35.38 193 ARG A O 1
#

Secondary structure (DSSP, 8-state):
-----SSHHHHHHHHHTEEEEEEEE-TTS-EEEEEEE----SSS---S--EEEEEEES--EEEEEEEEE-TTSSSSEEEEPP--SHHHHHHHHHH-SEEPPP--S--BS-GGGGTT--SS-SEEEE-S-S--SEEEEEEEEEEEEETTEEEEEEEEEEEEESEEEEEETTS-EE-SSTTSS--PPPGGGS---

Sequence (193 aa):
MGMVVWVVEDLNEALNEATVTGLRLRPDGSVAILLHVLALPEHSPVDPDTRRALILSGASAVRVLLRRERPAESPRYGPAIPLRDFDAVEEFFASIAVSGSMYGWEFLDSPNLTKDWPSMISLDHPQELTAAAHSLYWFNECGLPASDGYLSHCIEGVVDFTDLAVERFDGSPSSLAWEGFMITANPRCKAGR

pLDDT: mean 81.68, std 20.12, range [28.66, 98.44]